Protein AF-A0A354K850-F1 (afdb_monomer_lite)

pLDDT: mean 73.43, std 20.55, range [34.97, 98.69]

Radius of gyration: 47.84 Å; chains: 1; bounding box: 114×74×164 Å

Sequence (324 aa):
MDRETKIKLIQEYSARFNALLQERAALRNADDSEESRQRAEAFKENAAQLRAELAALTQNPKRAEKGNATMTDLTKTPENNQPMEETFTAPEIEAPAETPAEAPESASVTPETITADDAEIPAADPALSPAESDAAVPVSTPDETPAEAPLDETAQLRAQNAVLEEQIRVLGEEVKSLTKRIAENRVQAAASAAPAAPVAPAAPAAANDPNAALRNEVTGLENDRAKQLDELMKLRIRKRELDAELGKIAAENKQLSAEIKLMQTQLIQFHAQPALLKQKRDAMRAEIARLKTEDADLITELSAMRAAVEQHKKEITDLSKPES

Foldseek 3Di:
DDPVVVVVVVVVLVVLVVVLVVLVVVLVPDPPDPVSVVSVVVSVVSVVVSVVVVVVCVVDVPCVVPPPPPPPPVPPDPPDDDDDPDDDDDDDDDDDDDDDDDDDDDDDDDDDDDDDDDDDDDDDDDDDDDDDDDDDPPPPDPPPPPPPDCCPPLVVLVVVLVVLVVVLVVLVVVLVVLVVVLVVVVVVVVVVPPDDDDDDDDDDPPPDPVCPVSVVVSVVSVVVSVVSVVVSVVSVVVSVVVVVVVVVVVVVVVVVVVVVVVVVVVVVVVVCVVVVVVVVVVVVVVVVVVVVVVVVVVVVVVVVVVVVVVVVVVVVVVVPDDDD

Structure (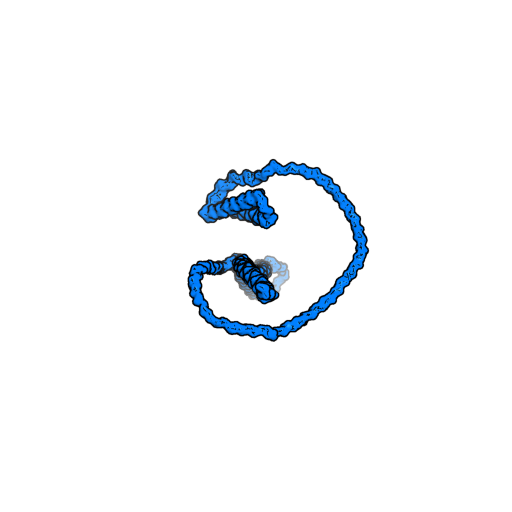mmCIF, N/CA/C/O backbone):
data_AF-A0A354K850-F1
#
_entry.id   AF-A0A354K850-F1
#
loop_
_atom_site.group_PDB
_atom_site.id
_atom_site.type_symbol
_atom_site.label_atom_id
_atom_site.label_alt_id
_atom_site.label_comp_id
_atom_site.label_asym_id
_atom_site.label_entity_id
_atom_site.label_seq_id
_atom_site.pdbx_PDB_ins_code
_atom_site.Cartn_x
_atom_site.Cartn_y
_atom_site.Cartn_z
_atom_site.occupancy
_atom_site.B_iso_or_equiv
_atom_site.auth_seq_id
_atom_site.auth_comp_id
_atom_site.auth_asym_id
_atom_site.auth_atom_id
_atom_site.pdbx_PDB_model_num
ATOM 1 N N . MET A 1 1 ? 3.280 29.736 -17.205 1.00 67.56 1 MET A N 1
ATOM 2 C CA . MET A 1 1 ? 4.066 28.949 -16.243 1.00 67.56 1 MET A CA 1
ATOM 3 C C . MET A 1 1 ? 5.128 28.109 -16.936 1.00 67.56 1 MET A C 1
ATOM 5 O O . MET A 1 1 ? 4.839 27.040 -17.475 1.00 67.56 1 MET A O 1
ATOM 9 N N . ASP A 1 2 ? 6.341 28.652 -16.939 1.00 82.38 2 ASP A N 1
ATOM 10 C CA . ASP A 1 2 ? 7.550 27.998 -17.433 1.00 82.38 2 ASP A CA 1
ATOM 11 C C . ASP A 1 2 ? 7.971 26.814 -16.530 1.00 82.38 2 ASP A C 1
ATOM 13 O O . ASP A 1 2 ? 7.528 26.700 -15.380 1.00 82.38 2 ASP A O 1
ATOM 17 N N . ARG A 1 3 ? 8.799 25.904 -17.063 1.00 73.69 3 ARG A N 1
ATOM 18 C CA . ARG A 1 3 ? 9.292 24.710 -16.360 1.00 73.69 3 ARG A CA 1
ATOM 19 C C . ARG A 1 3 ? 10.008 25.073 -15.060 1.00 73.69 3 ARG A C 1
ATOM 21 O O . ARG A 1 3 ? 9.800 24.391 -14.058 1.00 73.69 3 ARG A O 1
ATOM 28 N N . GLU A 1 4 ? 10.792 26.148 -15.048 1.00 76.31 4 GLU A N 1
ATOM 29 C CA . GLU A 1 4 ? 11.526 26.571 -13.855 1.00 76.31 4 GLU A CA 1
ATOM 30 C C . GLU A 1 4 ? 10.576 27.056 -12.749 1.00 76.31 4 GLU A C 1
ATOM 32 O O . GLU A 1 4 ? 10.740 26.712 -11.577 1.00 76.31 4 GLU A O 1
ATOM 37 N N . THR A 1 5 ? 9.514 27.779 -13.120 1.00 77.56 5 THR A N 1
ATOM 38 C CA . THR A 1 5 ? 8.476 28.224 -12.179 1.00 77.56 5 THR A CA 1
ATOM 39 C C . THR A 1 5 ? 7.729 27.038 -11.572 1.00 77.56 5 THR A C 1
ATOM 41 O O . THR A 1 5 ? 7.435 27.045 -10.380 1.00 77.56 5 THR A O 1
ATOM 44 N N . LYS A 1 6 ? 7.430 26.001 -12.369 1.00 76.50 6 LYS A N 1
ATOM 45 C CA . LYS A 1 6 ? 6.768 24.782 -11.872 1.00 76.50 6 LYS A CA 1
ATOM 46 C C . LYS A 1 6 ? 7.631 24.044 -10.853 1.00 76.50 6 LYS A C 1
ATOM 48 O O . LYS A 1 6 ? 7.112 23.620 -9.829 1.00 76.50 6 LYS A O 1
ATOM 53 N N . ILE A 1 7 ? 8.934 23.923 -11.112 1.00 78.56 7 ILE A N 1
ATOM 54 C CA . ILE A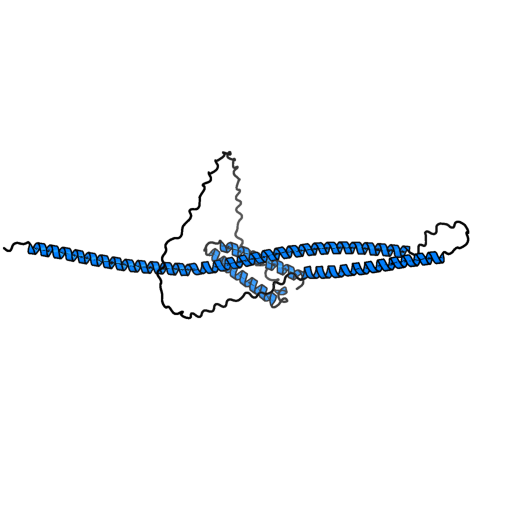 1 7 ? 9.875 23.260 -10.197 1.00 78.56 7 ILE A CA 1
ATOM 55 C C . ILE A 1 7 ? 9.960 24.019 -8.868 1.00 78.56 7 ILE A C 1
ATOM 57 O O . ILE A 1 7 ? 9.831 23.397 -7.817 1.00 78.56 7 ILE A O 1
ATOM 61 N N . LYS A 1 8 ? 10.099 25.353 -8.906 1.00 80.25 8 LYS A N 1
ATOM 62 C CA . LYS A 1 8 ? 10.124 26.191 -7.693 1.00 80.25 8 LYS A CA 1
ATOM 63 C C . LYS A 1 8 ? 8.841 26.050 -6.878 1.00 80.25 8 LYS A C 1
ATOM 65 O O . LYS A 1 8 ? 8.907 25.874 -5.667 1.00 80.25 8 LYS A O 1
ATOM 70 N N . LEU A 1 9 ? 7.689 26.041 -7.549 1.00 80.44 9 LEU A N 1
ATOM 71 C CA . LEU A 1 9 ? 6.405 25.862 -6.882 1.00 80.44 9 LEU A CA 1
ATOM 72 C C . LEU A 1 9 ? 6.303 24.479 -6.222 1.00 80.44 9 LEU A C 1
ATOM 74 O O . LEU A 1 9 ? 5.936 24.378 -5.060 1.00 80.44 9 LEU A O 1
ATOM 78 N N . ILE A 1 10 ? 6.692 23.410 -6.918 1.00 81.19 10 ILE A N 1
ATOM 79 C CA . ILE A 1 10 ? 6.691 22.053 -6.348 1.00 81.19 10 ILE A CA 1
ATOM 80 C C . ILE A 1 10 ? 7.600 21.973 -5.114 1.00 81.19 10 ILE A C 1
ATOM 82 O O . ILE A 1 10 ? 7.203 21.403 -4.099 1.00 81.19 10 ILE A O 1
ATOM 86 N N . GLN A 1 11 ? 8.794 22.569 -5.173 1.00 85.44 11 GLN A N 1
ATOM 87 C CA . GLN A 1 11 ? 9.726 22.607 -4.043 1.00 85.44 11 GLN A CA 1
ATOM 88 C C . GLN A 1 11 ? 9.147 23.373 -2.847 1.00 85.44 11 GLN A C 1
ATOM 90 O O . GLN A 1 11 ? 9.224 22.891 -1.718 1.00 85.44 11 GLN A O 1
ATOM 95 N N . GLU A 1 12 ? 8.521 24.526 -3.086 1.00 84.44 12 GLU A N 1
ATOM 96 C CA . GLU A 1 12 ? 7.910 25.345 -2.037 1.00 84.44 12 GLU A CA 1
ATOM 97 C C . GLU A 1 12 ? 6.734 24.628 -1.359 1.00 84.44 12 GLU A C 1
ATOM 99 O O . GLU A 1 12 ? 6.670 24.552 -0.131 1.00 84.44 12 GLU A O 1
ATOM 104 N N . TYR A 1 13 ? 5.839 24.021 -2.142 1.00 82.56 13 TYR A N 1
ATOM 105 C CA . TYR A 1 13 ? 4.726 23.244 -1.596 1.00 82.56 13 TYR A CA 1
ATOM 106 C C . TYR A 1 13 ? 5.205 21.999 -0.851 1.00 82.56 13 TYR A C 1
ATOM 108 O O . TYR A 1 13 ? 4.661 21.676 0.204 1.00 82.56 13 TYR A O 1
ATOM 116 N N . SER A 1 14 ? 6.249 21.328 -1.347 1.00 81.88 14 SER A N 1
ATOM 117 C CA . SER A 1 14 ? 6.857 20.197 -0.645 1.00 81.88 14 SER A CA 1
ATOM 118 C C . SER A 1 14 ? 7.447 20.620 0.701 1.00 81.88 14 SER A C 1
ATOM 120 O O . SER A 1 14 ? 7.290 19.897 1.683 1.00 81.88 14 SER A O 1
ATOM 122 N N . ALA A 1 15 ? 8.091 21.788 0.777 1.00 85.31 15 ALA A N 1
ATOM 123 C CA . ALA A 1 15 ? 8.629 22.315 2.027 1.00 85.31 15 ALA A CA 1
ATOM 124 C C . ALA A 1 15 ? 7.513 22.660 3.027 1.00 85.31 15 ALA A C 1
ATOM 126 O O . ALA A 1 15 ? 7.574 22.233 4.180 1.00 85.31 15 ALA A O 1
ATOM 127 N N . ARG A 1 16 ? 6.454 23.353 2.580 1.00 85.19 16 ARG A N 1
ATOM 128 C CA . ARG A 1 16 ? 5.285 23.681 3.420 1.00 85.19 16 ARG A CA 1
ATOM 129 C C . ARG A 1 16 ? 4.568 22.428 3.923 1.00 85.19 16 ARG A C 1
ATOM 131 O O . ARG A 1 16 ? 4.186 22.355 5.087 1.00 85.19 16 ARG A O 1
ATOM 138 N N . PHE A 1 17 ? 4.421 21.418 3.069 1.00 83.62 17 PHE A N 1
ATOM 139 C CA . PHE A 1 17 ? 3.816 20.145 3.450 1.00 83.62 17 PHE A CA 1
ATOM 140 C C . PHE A 1 17 ? 4.653 19.398 4.499 1.00 83.62 17 PHE A C 1
ATOM 142 O O . PHE A 1 17 ? 4.106 18.913 5.488 1.00 83.62 17 PHE A O 1
ATOM 149 N N . ASN A 1 18 ? 5.978 19.363 4.337 1.00 82.88 18 ASN A N 1
ATOM 150 C CA . ASN A 1 18 ? 6.874 18.753 5.321 1.00 82.88 18 ASN A CA 1
ATOM 151 C C . ASN A 1 18 ? 6.850 19.496 6.666 1.00 82.88 18 ASN A C 1
ATOM 153 O O . ASN A 1 18 ? 6.838 18.847 7.711 1.00 82.88 18 ASN A O 1
ATOM 157 N N . ALA A 1 19 ? 6.772 20.831 6.655 1.00 82.38 19 ALA A N 1
ATOM 158 C CA . ALA A 1 19 ? 6.616 21.630 7.871 1.00 82.38 19 ALA A CA 1
ATOM 159 C C . ALA A 1 19 ? 5.303 21.303 8.606 1.00 82.38 19 ALA A C 1
ATOM 161 O O . ALA A 1 19 ? 5.317 21.066 9.812 1.00 82.38 19 ALA A O 1
ATOM 162 N N . LEU A 1 20 ? 4.186 21.170 7.878 1.00 82.81 20 LEU A N 1
ATOM 163 C CA . LEU A 1 20 ? 2.911 20.731 8.459 1.00 82.81 20 LEU A CA 1
ATOM 164 C C . LEU A 1 20 ? 3.003 19.317 9.057 1.00 82.81 20 LEU A C 1
ATOM 166 O O . LEU A 1 20 ? 2.443 19.048 10.118 1.00 82.81 20 LEU A O 1
ATOM 170 N N . LEU A 1 21 ? 3.716 18.390 8.415 1.00 82.62 21 LEU A N 1
ATOM 171 C CA . LEU A 1 21 ? 3.907 17.050 8.978 1.00 82.62 21 LEU A CA 1
ATOM 172 C C . LEU A 1 21 ? 4.703 17.079 10.290 1.00 82.62 21 LEU A C 1
ATOM 174 O O . LEU A 1 21 ? 4.342 16.366 11.229 1.00 82.62 21 LEU A O 1
ATOM 178 N N . GLN A 1 22 ? 5.738 17.916 10.374 1.00 85.81 22 GLN A N 1
ATOM 179 C CA . GLN A 1 22 ? 6.511 18.108 11.603 1.00 85.81 22 GLN A CA 1
ATOM 180 C C . GLN A 1 22 ? 5.666 18.749 12.711 1.00 85.81 22 GLN A C 1
ATOM 182 O O . GLN A 1 22 ? 5.676 18.267 13.842 1.00 85.81 22 GLN A O 1
ATOM 187 N N . GLU A 1 23 ? 4.872 19.771 12.386 1.00 82.81 23 GLU A N 1
ATOM 188 C CA . GLU A 1 23 ? 3.974 20.434 13.338 1.00 82.81 23 GLU A CA 1
ATOM 189 C C . GLU A 1 23 ? 2.891 19.478 13.861 1.00 82.81 23 GLU A C 1
ATOM 191 O O . GLU A 1 23 ? 2.639 19.402 15.064 1.00 82.81 23 GLU A O 1
ATOM 196 N N . ARG A 1 24 ? 2.315 18.644 12.987 1.00 84.00 24 ARG A N 1
ATOM 197 C CA . ARG A 1 24 ? 1.373 17.589 13.384 1.00 84.00 24 ARG A CA 1
ATOM 198 C C . ARG A 1 24 ? 2.013 16.559 14.314 1.00 84.00 24 ARG A C 1
ATOM 200 O O . ARG A 1 24 ? 1.352 16.077 15.234 1.00 84.00 24 ARG A O 1
ATOM 207 N N . ALA A 1 25 ? 3.270 16.189 14.067 1.00 83.12 25 ALA A N 1
ATOM 208 C CA . ALA A 1 25 ? 4.003 15.272 14.933 1.00 83.12 25 ALA A CA 1
ATOM 209 C C . ALA A 1 25 ? 4.266 15.897 16.313 1.00 83.12 25 ALA A C 1
ATOM 211 O O . ALA A 1 25 ? 4.084 15.219 17.322 1.00 83.12 25 ALA A O 1
ATOM 212 N N . ALA A 1 26 ? 4.601 17.190 16.363 1.00 79.19 26 ALA A N 1
ATOM 213 C CA . ALA A 1 26 ? 4.770 17.931 17.611 1.00 79.19 26 ALA A CA 1
ATOM 214 C C . ALA A 1 26 ? 3.459 18.020 18.412 1.00 79.19 26 ALA A C 1
ATOM 216 O O . ALA A 1 26 ? 3.458 17.772 19.615 1.00 79.19 26 ALA A O 1
ATOM 217 N N . LEU A 1 27 ? 2.328 18.276 17.744 1.00 80.44 27 LEU A N 1
ATOM 218 C CA . LEU A 1 27 ? 1.003 18.320 18.376 1.00 80.44 27 LEU A CA 1
ATOM 219 C C . LEU A 1 27 ? 0.547 16.968 18.941 1.00 80.44 27 LEU A C 1
ATOM 221 O O . LEU A 1 27 ? -0.245 16.936 19.876 1.00 80.44 27 LEU A O 1
ATOM 225 N N . ARG A 1 28 ? 1.042 15.844 18.407 1.00 83.88 28 ARG A N 1
ATOM 226 C CA . ARG A 1 28 ? 0.689 14.502 18.901 1.00 83.88 28 ARG A CA 1
ATOM 227 C C . ARG A 1 28 ? 1.217 14.229 20.312 1.00 83.88 28 ARG A C 1
ATOM 229 O O . ARG A 1 28 ? 0.620 13.430 21.025 1.00 83.88 28 ARG A O 1
ATOM 236 N N . ASN A 1 29 ? 2.314 14.884 20.685 1.00 82.38 29 ASN A N 1
ATOM 237 C CA . ASN A 1 29 ? 2.973 14.733 21.982 1.00 82.38 29 ASN A CA 1
ATOM 238 C C . ASN A 1 29 ? 2.737 15.940 22.902 1.00 82.38 29 ASN A C 1
ATOM 240 O O . ASN A 1 29 ? 3.373 16.036 23.946 1.00 82.38 29 ASN A O 1
ATOM 244 N N . ALA A 1 30 ? 1.893 16.889 22.492 1.00 77.06 30 ALA A N 1
ATOM 245 C CA . ALA A 1 30 ? 1.674 18.118 23.232 1.00 77.06 30 ALA A CA 1
ATOM 246 C C . ALA A 1 30 ? 0.646 17.905 24.352 1.00 77.06 30 ALA A C 1
ATOM 248 O O . ALA A 1 30 ? -0.389 17.271 24.138 1.00 77.06 30 ALA A O 1
ATOM 249 N N . ASP A 1 31 ? 0.923 18.464 25.530 1.00 81.81 31 ASP A N 1
ATOM 250 C CA . ASP A 1 31 ? -0.014 18.460 26.654 1.00 81.81 31 ASP A CA 1
ATOM 251 C C . ASP A 1 31 ? -1.290 19.237 26.311 1.00 81.81 31 ASP A C 1
ATOM 253 O O . ASP A 1 31 ? -1.299 20.094 25.425 1.00 81.81 31 ASP A O 1
ATOM 257 N N . ASP A 1 32 ? -2.366 18.985 27.056 1.00 84.31 32 ASP A N 1
ATOM 258 C CA . ASP A 1 32 ? -3.710 19.553 26.857 1.00 84.31 32 ASP A CA 1
ATOM 259 C C . ASP A 1 32 ? -3.817 21.046 27.265 1.00 84.31 32 ASP A C 1
ATOM 261 O O . ASP A 1 32 ? -4.845 21.525 27.755 1.00 84.31 32 ASP A O 1
ATOM 265 N N . SER A 1 33 ? -2.717 21.786 27.109 1.00 90.38 33 SER A N 1
ATOM 266 C CA . SER A 1 33 ? -2.596 23.204 27.421 1.00 90.38 33 SER A CA 1
ATOM 267 C C . SER A 1 33 ? -3.334 24.070 26.398 1.00 90.38 33 SER A C 1
ATOM 269 O O . SER A 1 33 ? -3.584 23.687 25.250 1.00 90.38 33 SER A O 1
ATOM 271 N N . GLU A 1 34 ? -3.681 25.285 26.815 1.00 83.81 34 GLU A N 1
ATOM 272 C CA . GLU A 1 34 ? -4.336 26.260 25.944 1.00 83.81 34 GLU A CA 1
ATOM 273 C C . GLU A 1 34 ? -3.446 26.649 24.750 1.00 83.81 34 GLU A C 1
ATOM 275 O O . GLU A 1 34 ? -3.942 26.793 23.633 1.00 83.81 34 GLU A O 1
ATOM 280 N N . GLU A 1 35 ? -2.125 26.694 24.945 1.00 80.62 35 GLU A N 1
ATOM 281 C CA . GLU A 1 35 ? -1.151 26.919 23.870 1.00 80.62 35 GLU A CA 1
ATOM 282 C C . GLU A 1 35 ? -1.160 25.792 22.828 1.00 80.62 35 GLU A C 1
ATOM 284 O O . GLU A 1 35 ? -1.128 26.062 21.626 1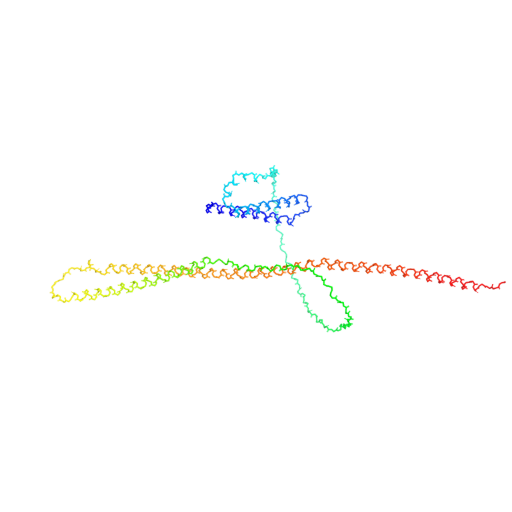.00 80.62 35 GLU A O 1
ATOM 289 N N . SER A 1 36 ? -1.264 24.528 23.253 1.00 78.38 36 SER A N 1
ATOM 290 C CA . SER A 1 36 ? -1.377 23.387 22.334 1.00 78.38 36 SER A CA 1
ATOM 291 C C . SER A 1 36 ? -2.667 23.438 21.519 1.00 78.38 36 SER A C 1
ATOM 293 O O . SER A 1 36 ? -2.662 23.110 20.331 1.00 78.38 36 SER A O 1
ATOM 295 N N . ARG A 1 37 ? -3.771 23.901 22.119 1.00 84.00 37 ARG A N 1
ATOM 296 C CA . ARG A 1 37 ? -5.050 24.093 21.414 1.00 84.00 37 ARG A CA 1
ATOM 297 C C . ARG A 1 37 ? -4.972 25.219 20.391 1.00 84.00 37 ARG A C 1
ATOM 299 O O . ARG A 1 37 ? -5.430 25.037 19.266 1.00 84.00 37 ARG A O 1
ATOM 306 N N . GLN A 1 38 ? -4.346 26.341 20.745 1.00 86.31 38 GLN A N 1
ATOM 307 C CA . GLN A 1 38 ? -4.115 27.446 19.813 1.00 86.31 38 GLN A CA 1
ATOM 308 C C . GLN A 1 38 ? -3.212 27.019 18.647 1.00 86.31 38 GLN A C 1
ATOM 310 O O . GLN A 1 38 ? -3.534 27.297 17.493 1.00 86.31 38 GLN A O 1
ATOM 315 N N . ARG A 1 39 ? -2.139 26.259 18.916 1.00 80.50 39 ARG A N 1
ATOM 316 C CA . ARG A 1 39 ? -1.286 25.674 17.866 1.00 80.50 39 ARG A CA 1
ATOM 317 C C . ARG A 1 39 ? -2.046 24.682 16.984 1.00 80.50 39 ARG A C 1
ATOM 319 O O . ARG A 1 39 ? -1.867 24.686 15.772 1.00 80.50 39 ARG A O 1
ATOM 326 N N . ALA A 1 40 ? -2.932 23.867 17.555 1.00 80.50 40 ALA A N 1
ATOM 327 C CA . ALA A 1 40 ? -3.750 22.933 16.784 1.00 80.50 40 ALA A CA 1
ATOM 328 C C . ALA A 1 40 ? -4.760 23.639 15.862 1.00 80.50 40 ALA A C 1
ATOM 330 O O . ALA A 1 40 ? -4.988 23.175 14.744 1.00 80.50 40 ALA A O 1
ATOM 331 N N . GLU A 1 41 ? -5.358 24.750 16.297 1.00 86.19 41 GLU A N 1
ATOM 332 C CA . GLU A 1 41 ? -6.234 25.565 15.444 1.00 86.19 41 GLU A CA 1
ATOM 333 C C . GLU A 1 41 ? -5.447 26.283 14.339 1.00 86.19 41 GLU A C 1
ATOM 335 O O . GLU A 1 41 ? -5.832 26.201 13.172 1.00 86.19 41 GLU A O 1
ATOM 340 N N . ALA A 1 42 ? -4.289 26.870 14.660 1.00 83.62 42 ALA A N 1
ATOM 341 C CA . ALA A 1 42 ? -3.403 27.472 13.659 1.00 83.62 42 ALA A CA 1
ATOM 342 C C . ALA A 1 42 ? -2.949 26.447 12.601 1.00 83.62 42 ALA A C 1
ATOM 344 O O . ALA A 1 42 ? -2.967 26.725 11.401 1.00 83.62 42 ALA A O 1
ATOM 345 N N . PHE A 1 43 ? -2.633 25.219 13.026 1.00 86.38 43 PHE A N 1
ATOM 346 C CA . PHE A 1 43 ? -2.315 24.112 12.128 1.00 86.38 43 PHE A CA 1
ATOM 347 C C . PHE A 1 43 ? -3.479 23.774 11.180 1.00 86.38 43 PHE A C 1
ATOM 349 O O . PHE A 1 43 ? -3.272 23.587 9.977 1.00 86.38 43 PHE A O 1
ATOM 356 N N . LYS A 1 44 ? -4.717 23.702 11.693 1.00 85.06 44 LYS A N 1
ATOM 357 C CA . LYS A 1 44 ? -5.909 23.443 10.865 1.00 85.06 44 LYS A CA 1
ATOM 358 C C . LYS A 1 44 ? -6.121 24.544 9.832 1.00 85.06 44 LYS A C 1
ATOM 360 O O . LYS A 1 44 ? -6.434 24.231 8.682 1.00 85.06 44 LYS A O 1
ATOM 365 N N . GLU A 1 45 ? -5.943 25.801 10.228 1.00 87.94 45 GLU A N 1
ATOM 366 C CA . GLU A 1 45 ? -6.105 26.950 9.342 1.00 87.94 45 GLU A CA 1
ATOM 367 C C . GLU A 1 45 ? -5.045 26.953 8.233 1.00 87.94 45 GLU A C 1
ATOM 369 O O . GLU A 1 45 ? -5.394 27.004 7.052 1.00 87.94 45 GLU A O 1
ATOM 374 N N . ASN A 1 46 ? -3.770 26.756 8.581 1.00 82.00 46 ASN A N 1
ATOM 375 C CA . ASN A 1 46 ? -2.677 26.646 7.611 1.00 82.00 46 ASN A CA 1
ATOM 376 C C . ASN A 1 46 ? -2.882 25.474 6.636 1.00 82.00 46 ASN A C 1
ATOM 378 O O . ASN A 1 46 ? -2.694 25.616 5.424 1.00 82.00 46 ASN A O 1
ATOM 382 N N . ALA A 1 47 ? -3.330 24.316 7.130 1.00 80.44 47 ALA A N 1
ATOM 383 C CA . ALA A 1 47 ? -3.635 23.166 6.282 1.00 80.44 47 ALA A CA 1
ATOM 384 C C . ALA A 1 47 ? -4.828 23.427 5.341 1.00 80.44 47 ALA A C 1
ATOM 386 O O . ALA A 1 47 ? -4.830 22.963 4.196 1.00 80.44 47 ALA A O 1
ATOM 387 N N . ALA A 1 48 ? -5.846 24.163 5.798 1.00 84.25 48 ALA A N 1
ATOM 388 C CA . ALA A 1 48 ? -6.987 24.557 4.975 1.00 84.25 48 ALA A CA 1
ATOM 389 C C . ALA A 1 48 ? -6.584 25.564 3.888 1.00 84.25 48 ALA A C 1
ATOM 391 O O . ALA A 1 48 ? -6.983 25.400 2.732 1.00 84.25 48 ALA A O 1
ATOM 392 N N . GLN A 1 49 ? -5.746 26.547 4.228 1.00 85.00 49 GLN A N 1
ATOM 393 C CA . GLN A 1 49 ? -5.201 27.512 3.274 1.00 85.00 49 GLN A CA 1
ATOM 394 C C . GLN A 1 49 ? -4.377 26.813 2.186 1.00 85.00 49 GLN A C 1
ATOM 396 O O . GLN A 1 49 ? -4.633 27.032 1.003 1.00 85.00 49 GLN A O 1
ATOM 401 N N . LEU A 1 50 ? -3.479 25.891 2.555 1.00 85.00 50 LEU A N 1
ATOM 402 C CA . LEU A 1 50 ? -2.670 25.142 1.586 1.00 85.00 50 LEU A CA 1
ATOM 403 C C . LEU A 1 50 ? -3.536 24.305 0.628 1.00 85.00 50 LEU A C 1
ATOM 405 O O . LEU A 1 50 ? -3.265 24.241 -0.571 1.00 85.00 50 LEU A O 1
ATOM 409 N N . ARG A 1 51 ? -4.614 23.688 1.133 1.00 82.88 51 ARG A N 1
ATOM 410 C CA . ARG A 1 51 ? -5.582 22.955 0.296 1.00 82.88 51 ARG A CA 1
ATOM 411 C C . ARG A 1 51 ? -6.329 23.872 -0.666 1.00 82.88 51 ARG A C 1
ATOM 413 O O . ARG A 1 51 ? -6.511 23.502 -1.824 1.00 82.88 51 ARG A O 1
ATOM 420 N N . ALA A 1 52 ? -6.757 25.046 -0.204 1.00 83.19 52 ALA A N 1
ATOM 421 C CA . ALA A 1 52 ? -7.424 26.031 -1.049 1.00 83.19 52 ALA A CA 1
ATOM 422 C C . ALA A 1 52 ? -6.484 26.559 -2.146 1.00 83.19 52 ALA A C 1
ATOM 424 O O . ALA A 1 52 ? -6.902 26.706 -3.294 1.00 83.19 52 ALA A O 1
ATOM 425 N N . GLU A 1 53 ? -5.209 26.777 -1.815 1.00 83.00 53 GLU A N 1
ATOM 426 C CA . GLU A 1 53 ? -4.180 27.221 -2.757 1.00 83.00 53 GLU A CA 1
ATOM 427 C C . GLU A 1 53 ? -3.916 26.160 -3.839 1.00 83.00 53 GLU A C 1
ATOM 429 O O . GLU A 1 53 ? -3.987 26.465 -5.031 1.00 83.00 53 GLU A O 1
ATOM 434 N N . LEU A 1 54 ? -3.741 24.891 -3.441 1.00 82.38 54 LEU A N 1
ATOM 435 C CA . LEU A 1 54 ? -3.586 23.765 -4.370 1.00 82.38 54 LEU A CA 1
ATOM 436 C C . LEU A 1 54 ? -4.798 23.611 -5.295 1.00 82.38 54 LEU A C 1
ATOM 438 O O . LEU A 1 54 ? -4.624 23.452 -6.506 1.00 82.38 54 LEU A O 1
ATOM 442 N N . ALA A 1 55 ? -6.015 23.701 -4.747 1.00 82.31 55 ALA A N 1
ATOM 443 C CA . ALA A 1 55 ? -7.255 23.612 -5.516 1.00 82.31 55 ALA A CA 1
ATOM 444 C C . ALA A 1 55 ? -7.395 24.766 -6.525 1.00 82.31 55 ALA A C 1
ATOM 446 O O . ALA A 1 55 ? -7.772 24.550 -7.681 1.00 82.31 55 ALA A O 1
ATOM 447 N N . ALA A 1 56 ? -7.038 25.991 -6.127 1.00 80.62 56 ALA A N 1
ATOM 448 C CA . ALA A 1 56 ? -7.029 27.147 -7.020 1.00 80.62 56 ALA A CA 1
ATOM 449 C C . ALA A 1 56 ? -6.001 26.986 -8.152 1.00 80.62 56 ALA A C 1
ATOM 451 O O . ALA A 1 56 ? -6.276 27.351 -9.301 1.00 80.62 56 ALA A O 1
ATOM 452 N N . LEU A 1 57 ? -4.844 26.391 -7.848 1.00 77.38 57 LEU A N 1
ATOM 453 C CA . LEU A 1 57 ? -3.804 26.094 -8.827 1.00 77.38 57 LEU A CA 1
ATOM 454 C C . LEU A 1 57 ? -4.260 25.056 -9.864 1.00 77.38 57 LEU A C 1
ATOM 456 O O . LEU A 1 57 ? -3.916 25.172 -11.042 1.00 77.38 57 LEU A O 1
ATOM 460 N N . THR A 1 58 ? -5.068 24.076 -9.441 1.00 78.31 58 THR A N 1
ATOM 461 C CA . THR A 1 58 ? -5.634 23.049 -10.333 1.00 78.31 58 THR A CA 1
ATOM 462 C C . THR A 1 58 ? -6.715 23.624 -11.247 1.00 78.31 58 THR A C 1
ATOM 464 O O . THR A 1 58 ? -6.792 23.260 -12.418 1.00 78.31 58 THR A O 1
ATOM 467 N N . GLN A 1 59 ? -7.538 24.544 -10.735 1.00 79.00 59 GLN A N 1
ATOM 468 C CA . GLN A 1 59 ? -8.642 25.139 -11.493 1.00 79.00 59 GLN A CA 1
ATOM 469 C C . GLN A 1 59 ? -8.195 26.235 -12.470 1.00 79.00 59 GLN A C 1
ATOM 471 O O . GLN A 1 59 ? -8.855 26.445 -13.488 1.00 79.00 59 GLN A O 1
ATOM 476 N N . ASN A 1 60 ? -7.108 26.967 -12.187 1.00 75.31 60 ASN A N 1
ATOM 477 C CA . ASN A 1 60 ? -6.663 28.047 -13.069 1.00 75.31 60 ASN A CA 1
ATOM 478 C C . ASN A 1 60 ? -5.139 28.303 -13.008 1.00 75.31 60 ASN A C 1
ATOM 480 O O . ASN A 1 60 ? -4.684 29.226 -12.322 1.00 75.31 60 ASN A O 1
ATOM 484 N N . PRO A 1 61 ? -4.324 27.565 -13.787 1.00 65.25 61 PRO A N 1
ATOM 485 C CA . PRO A 1 61 ? -2.860 27.631 -13.715 1.00 65.25 61 PRO A CA 1
ATOM 486 C C . PRO A 1 61 ? -2.267 28.984 -14.152 1.00 65.25 61 PRO A C 1
ATOM 488 O O . PRO A 1 61 ? -1.090 29.247 -13.920 1.00 65.25 61 PRO A O 1
ATOM 491 N N . LYS A 1 62 ? -3.063 29.869 -14.774 1.00 63.53 62 LYS A N 1
ATOM 492 C CA . LYS A 1 62 ? -2.644 31.226 -15.176 1.00 63.53 62 LYS A CA 1
ATOM 493 C C . LYS A 1 62 ? -2.792 32.273 -14.062 1.00 63.53 62 LYS A C 1
ATOM 495 O O . LYS A 1 62 ? -2.280 33.378 -14.205 1.00 63.53 62 LYS A O 1
ATOM 500 N N . ARG A 1 63 ? -3.480 31.958 -12.956 1.00 59.06 63 ARG A N 1
ATOM 501 C CA . ARG A 1 63 ? -3.708 32.896 -11.836 1.00 59.06 63 ARG A CA 1
ATOM 502 C C . ARG A 1 63 ? -2.553 32.910 -10.819 1.00 59.06 63 ARG A C 1
ATOM 504 O O . ARG A 1 63 ? -2.411 33.886 -10.087 1.00 59.06 63 ARG A O 1
ATOM 511 N N . ALA A 1 64 ? -1.699 31.883 -10.836 1.00 56.38 64 ALA A N 1
ATOM 512 C CA . ALA A 1 64 ? -0.565 31.710 -9.922 1.00 56.38 64 ALA A CA 1
ATOM 513 C C . ALA A 1 64 ? 0.549 32.766 -10.086 1.00 56.38 64 ALA A C 1
ATOM 515 O O . ALA A 1 64 ? 1.236 33.091 -9.125 1.00 56.38 64 ALA A O 1
ATOM 516 N N . GLU A 1 65 ? 0.700 33.371 -11.270 1.00 54.19 65 GLU A N 1
ATOM 517 C CA . GLU A 1 65 ? 1.751 34.374 -11.524 1.00 54.19 65 GLU A CA 1
ATOM 518 C C . GLU A 1 65 ? 1.463 35.744 -10.869 1.00 54.19 65 GLU A C 1
ATOM 520 O O . GLU A 1 65 ? 2.379 36.544 -10.711 1.00 54.19 65 GLU A O 1
ATOM 525 N N . LYS A 1 66 ? 0.220 36.021 -10.434 1.00 53.88 66 LYS A N 1
ATOM 526 C CA . LYS A 1 66 ? -0.150 37.291 -9.770 1.00 53.88 66 LYS A CA 1
ATOM 527 C C . LYS A 1 66 ? -0.254 37.218 -8.243 1.00 53.88 66 LYS A C 1
ATOM 529 O O . LYS A 1 66 ? -0.274 38.267 -7.610 1.00 53.88 66 LYS A O 1
ATOM 534 N N . GLY A 1 67 ? -0.325 36.023 -7.653 1.00 51.56 67 GLY A N 1
ATOM 535 C CA . GLY A 1 67 ? -0.467 35.848 -6.199 1.00 51.56 67 GLY A CA 1
ATOM 536 C C . GLY A 1 67 ? 0.846 35.929 -5.414 1.00 51.56 67 GLY A C 1
ATOM 537 O O . GLY A 1 67 ? 0.820 36.133 -4.206 1.00 51.56 67 GLY A O 1
ATOM 538 N N . ASN A 1 68 ? 1.993 35.815 -6.092 1.00 48.50 68 ASN A N 1
ATOM 539 C CA . ASN A 1 68 ? 3.295 35.647 -5.438 1.00 48.50 68 ASN A CA 1
ATOM 540 C C . ASN A 1 68 ? 4.010 36.965 -5.068 1.00 48.50 68 ASN A C 1
ATOM 542 O O . ASN A 1 68 ? 5.147 36.947 -4.612 1.00 48.50 68 ASN A O 1
ATOM 546 N N . ALA A 1 69 ? 3.369 38.121 -5.279 1.00 43.97 69 ALA A N 1
ATOM 547 C CA . ALA A 1 69 ? 3.969 39.437 -5.026 1.00 43.97 69 ALA A CA 1
ATOM 548 C C . ALA A 1 69 ? 3.662 40.018 -3.630 1.00 43.97 69 ALA A C 1
ATOM 550 O O . ALA A 1 69 ? 4.171 41.085 -3.303 1.00 43.97 69 ALA A O 1
ATOM 551 N N . THR A 1 70 ? 2.837 39.360 -2.806 1.00 46.31 70 THR A N 1
ATOM 552 C CA . THR A 1 70 ? 2.334 39.949 -1.545 1.00 46.31 70 THR A CA 1
ATOM 553 C C . THR A 1 70 ? 2.531 39.099 -0.286 1.00 46.31 70 THR A C 1
ATOM 555 O O . THR A 1 70 ? 1.964 39.440 0.744 1.00 46.31 70 THR A O 1
ATOM 558 N N . MET A 1 71 ? 3.322 38.020 -0.307 1.00 46.25 71 MET A N 1
ATOM 559 C CA . MET A 1 71 ? 3.448 37.123 0.861 1.00 46.25 71 MET A CA 1
ATOM 560 C C . MET A 1 71 ? 4.883 36.836 1.327 1.00 46.25 71 MET A C 1
ATOM 562 O O . MET A 1 71 ? 5.203 35.747 1.785 1.00 46.25 71 MET A O 1
ATOM 566 N N . THR A 1 72 ? 5.747 37.849 1.308 1.00 48.66 72 THR A N 1
ATOM 567 C CA . THR A 1 72 ? 7.022 37.835 2.053 1.00 48.66 72 THR A CA 1
ATOM 568 C C . THR A 1 72 ? 6.881 38.223 3.535 1.00 48.66 72 THR A C 1
ATOM 570 O O . THR A 1 72 ? 7.888 38.301 4.227 1.00 48.66 72 THR A O 1
ATOM 573 N N . ASP A 1 73 ? 5.670 38.463 4.054 1.00 44.91 73 ASP A N 1
ATOM 574 C CA . ASP A 1 73 ? 5.466 38.954 5.435 1.00 44.91 73 ASP A CA 1
ATOM 575 C C . ASP A 1 73 ? 5.133 37.865 6.481 1.00 44.91 73 ASP A C 1
ATOM 577 O O . ASP A 1 73 ? 5.036 38.168 7.667 1.00 44.91 73 ASP A O 1
ATOM 581 N N . LEU A 1 74 ? 5.002 36.589 6.090 1.00 44.56 74 LEU A N 1
ATOM 582 C CA . LEU A 1 74 ? 4.641 35.491 7.010 1.00 44.56 74 LEU A CA 1
ATOM 583 C C . LEU A 1 74 ? 5.836 34.797 7.688 1.00 44.56 74 LEU A C 1
ATOM 585 O O . LEU A 1 74 ? 5.638 33.900 8.501 1.00 44.56 74 LEU A O 1
ATOM 589 N N . THR A 1 75 ? 7.075 35.220 7.415 1.00 44.44 75 THR A N 1
ATOM 590 C CA . THR A 1 75 ? 8.272 34.734 8.132 1.00 44.44 75 THR A CA 1
ATOM 591 C C . THR A 1 75 ? 8.655 35.602 9.334 1.00 44.44 75 THR A C 1
ATOM 593 O O . THR A 1 75 ? 9.726 35.408 9.905 1.00 44.44 75 THR A O 1
ATOM 596 N N . LYS A 1 76 ? 7.813 36.560 9.750 1.00 41.78 76 LYS A N 1
ATOM 597 C CA . LYS A 1 76 ? 7.995 37.266 11.027 1.00 41.78 76 LYS A CA 1
ATOM 598 C C . LYS A 1 76 ? 7.536 36.373 12.180 1.00 41.78 76 LYS A C 1
ATOM 600 O O . LYS A 1 76 ? 6.414 36.467 12.666 1.00 41.78 76 LYS A O 1
ATOM 605 N N . THR A 1 77 ? 8.438 35.500 12.612 1.00 43.12 77 THR A N 1
ATOM 606 C CA . THR A 1 77 ? 8.482 34.973 13.982 1.00 43.12 77 THR A CA 1
ATOM 607 C C . THR A 1 77 ? 8.334 36.121 14.989 1.00 43.12 77 THR A C 1
ATOM 609 O O . THR A 1 77 ? 8.959 37.163 14.782 1.00 43.12 77 THR A O 1
ATOM 612 N N . PRO A 1 78 ? 7.561 35.971 16.080 1.00 38.44 78 PRO A N 1
ATOM 613 C CA . PRO A 1 78 ? 7.548 36.969 17.142 1.00 38.44 78 PRO A CA 1
ATOM 614 C C . PRO A 1 78 ? 8.948 37.080 17.767 1.00 38.44 78 PRO A C 1
ATOM 616 O O . PRO A 1 78 ? 9.476 36.120 18.329 1.00 38.44 78 PRO A O 1
ATOM 619 N N . GLU A 1 79 ? 9.546 38.266 17.632 1.00 39.50 79 GLU A N 1
ATOM 620 C CA . GLU A 1 79 ? 10.755 38.720 18.322 1.00 39.50 79 GLU A CA 1
ATOM 621 C C . GLU A 1 79 ? 10.515 38.734 19.837 1.00 39.50 79 GLU A C 1
ATOM 623 O O . GLU A 1 79 ? 10.172 39.762 20.414 1.00 39.50 79 GLU A O 1
ATOM 628 N N . ASN A 1 80 ? 10.669 37.594 20.505 1.00 42.06 80 ASN A N 1
ATOM 629 C CA . ASN A 1 80 ? 10.945 37.591 21.937 1.00 42.06 80 ASN A CA 1
ATOM 630 C C . ASN A 1 80 ? 11.652 36.301 22.357 1.00 42.06 80 ASN A C 1
ATOM 632 O O . ASN A 1 80 ? 11.054 35.415 22.954 1.00 42.06 80 ASN A O 1
ATOM 636 N N . ASN A 1 81 ? 12.934 36.188 22.019 1.00 37.25 81 ASN A N 1
ATOM 637 C CA . ASN A 1 81 ? 13.851 35.306 22.731 1.00 37.25 81 ASN A CA 1
ATOM 638 C C . ASN A 1 81 ? 15.206 36.009 22.808 1.00 37.25 81 ASN A C 1
ATOM 640 O O . ASN A 1 81 ? 15.960 36.057 21.837 1.00 37.25 81 ASN A O 1
ATOM 644 N N . GLN A 1 82 ? 15.476 36.610 23.967 1.00 40.06 82 GLN A N 1
ATOM 645 C CA . GLN A 1 82 ? 16.816 37.058 24.324 1.00 40.06 82 GLN A CA 1
ATOM 646 C C . GLN A 1 82 ? 17.755 35.843 24.419 1.00 40.06 82 GLN A C 1
ATOM 648 O O . GLN A 1 82 ? 17.340 34.800 24.928 1.00 40.06 82 GLN A O 1
ATOM 653 N N . PRO A 1 83 ? 19.016 35.957 23.974 1.00 38.47 83 PRO A N 1
ATOM 654 C CA . PRO A 1 83 ? 20.003 34.913 24.188 1.00 38.47 83 PRO A CA 1
ATOM 655 C C . PRO A 1 83 ? 20.479 34.960 25.647 1.00 38.47 83 PRO A C 1
ATOM 657 O O . PRO A 1 83 ? 21.130 35.915 26.064 1.00 38.47 83 PRO A O 1
ATOM 660 N N . MET A 1 84 ? 20.152 33.932 26.433 1.00 34.97 84 MET A N 1
ATOM 661 C CA . MET A 1 84 ? 20.868 33.645 27.678 1.00 34.97 84 MET A CA 1
ATOM 662 C C . MET A 1 84 ? 22.172 32.935 27.308 1.00 34.97 84 MET A C 1
ATOM 664 O O . MET A 1 84 ? 22.165 31.770 26.913 1.00 34.97 84 MET A O 1
ATOM 668 N N . GLU A 1 85 ? 23.289 33.655 27.394 1.00 40.50 85 GLU A N 1
ATOM 669 C CA . GLU A 1 85 ? 24.619 33.051 27.436 1.00 40.50 85 GLU A CA 1
ATOM 670 C C . GLU A 1 85 ? 24.810 32.392 28.810 1.00 40.50 85 GLU A C 1
ATOM 672 O O . GLU A 1 85 ? 25.214 33.041 29.772 1.00 40.50 85 GLU A O 1
ATOM 677 N N . GLU A 1 86 ? 24.510 31.098 28.917 1.00 39.97 86 GLU A N 1
ATOM 678 C CA . GLU A 1 86 ? 24.965 30.282 30.045 1.00 39.97 86 GLU A CA 1
ATOM 679 C C . GLU A 1 86 ? 26.197 29.476 29.625 1.00 39.97 86 GLU A C 1
ATOM 681 O O . GLU A 1 86 ? 26.130 28.491 28.889 1.00 39.97 86 GLU A O 1
ATOM 686 N N . THR A 1 87 ? 27.359 29.914 30.106 1.00 39.78 87 THR A N 1
ATOM 687 C CA . THR A 1 87 ? 28.609 29.155 30.062 1.00 39.78 87 THR A CA 1
ATOM 688 C C . THR A 1 87 ? 28.510 27.958 31.005 1.00 39.78 87 THR A C 1
ATOM 690 O O . THR A 1 87 ? 28.795 28.078 32.195 1.00 39.78 87 THR A O 1
ATOM 693 N N . PHE A 1 88 ? 28.120 26.797 30.480 1.00 35.44 88 PHE A N 1
ATOM 694 C CA . PHE A 1 88 ? 28.261 25.524 31.186 1.00 35.44 88 PHE A CA 1
ATOM 695 C C . PHE A 1 88 ? 29.660 24.944 30.966 1.00 35.44 88 PHE A C 1
ATOM 697 O O . PHE A 1 88 ? 29.991 24.404 29.910 1.00 35.44 88 PHE A O 1
ATOM 704 N N . THR A 1 89 ? 30.488 25.059 31.997 1.00 40.38 89 THR A N 1
ATOM 705 C CA . THR A 1 89 ? 31.742 24.325 32.156 1.00 40.38 89 THR A CA 1
ATOM 706 C C . THR A 1 89 ? 31.418 22.842 32.360 1.00 40.38 89 THR A C 1
ATOM 708 O O . THR A 1 89 ? 30.685 22.487 33.282 1.00 40.38 89 THR A O 1
ATOM 711 N N . ALA A 1 90 ? 31.945 21.973 31.497 1.00 37.47 90 ALA A N 1
ATOM 712 C CA . ALA A 1 90 ? 31.790 20.526 31.616 1.00 37.47 90 ALA A CA 1
ATOM 713 C C . ALA A 1 90 ? 32.524 19.998 32.865 1.00 37.47 90 ALA A C 1
ATOM 715 O O . ALA A 1 90 ? 33.703 20.321 33.035 1.00 37.47 90 ALA A O 1
ATOM 716 N N . PRO A 1 91 ? 31.892 19.178 33.725 1.00 48.22 91 PRO A N 1
ATOM 717 C CA . PRO A 1 91 ? 32.629 18.421 34.720 1.00 48.22 91 PRO A CA 1
ATOM 718 C C . PRO A 1 91 ? 33.271 17.193 34.065 1.00 48.22 91 PRO A C 1
ATOM 720 O O . PRO A 1 91 ? 32.631 16.420 33.352 1.00 48.22 91 PRO A O 1
ATOM 723 N N . GLU A 1 92 ? 34.562 17.048 34.325 1.00 46.44 92 GLU A N 1
ATOM 724 C CA . GLU A 1 92 ? 35.387 15.878 34.060 1.00 46.44 92 GLU A CA 1
ATOM 725 C C . GLU A 1 92 ? 34.849 14.694 34.882 1.00 46.44 92 GLU A C 1
ATOM 727 O O . GLU A 1 92 ? 34.796 14.755 36.110 1.00 46.44 92 GLU A O 1
ATOM 732 N N . ILE A 1 93 ? 34.377 13.642 34.204 1.00 43.50 93 ILE A N 1
ATOM 733 C CA . ILE A 1 93 ? 33.895 12.414 34.847 1.00 43.50 93 ILE A CA 1
ATOM 734 C C . ILE A 1 93 ? 34.994 11.356 34.728 1.00 43.50 93 ILE A C 1
ATOM 736 O O . ILE A 1 93 ? 35.251 10.818 33.651 1.00 43.50 93 ILE A O 1
ATOM 740 N N . GLU A 1 94 ? 35.631 11.085 35.865 1.00 40.91 94 GLU A N 1
ATOM 741 C CA . GLU A 1 94 ? 36.513 9.947 36.122 1.00 40.91 94 GLU A CA 1
ATOM 742 C C . GLU A 1 94 ? 35.782 8.617 35.869 1.00 40.91 94 GLU A C 1
ATOM 744 O O . GLU A 1 94 ? 34.667 8.394 36.343 1.00 40.91 94 GLU A O 1
ATOM 749 N N . ALA A 1 95 ? 36.431 7.717 35.129 1.00 45.62 95 ALA A N 1
ATOM 750 C CA . ALA A 1 95 ? 35.942 6.371 34.857 1.00 45.62 95 ALA A CA 1
ATOM 751 C C . ALA A 1 95 ? 36.085 5.467 36.100 1.00 45.62 95 ALA A C 1
ATOM 753 O O . ALA A 1 95 ? 37.201 5.325 36.609 1.00 45.62 95 ALA A O 1
ATOM 754 N N . PRO A 1 96 ? 35.018 4.796 36.575 1.00 48.25 96 PRO A N 1
ATOM 755 C CA . PRO A 1 96 ? 35.156 3.758 37.585 1.00 48.25 96 PRO A CA 1
ATOM 756 C C . PRO A 1 96 ? 35.505 2.401 36.957 1.00 48.25 96 PRO A C 1
ATOM 758 O O . PRO A 1 96 ? 35.013 2.024 35.894 1.00 48.25 96 PRO A O 1
ATOM 761 N N . ALA A 1 97 ? 36.377 1.685 37.663 1.00 43.00 97 ALA A N 1
ATOM 762 C CA . ALA A 1 97 ? 36.955 0.399 37.308 1.00 43.00 97 ALA A CA 1
ATOM 763 C C . ALA A 1 97 ? 35.922 -0.730 37.136 1.00 43.00 97 ALA A C 1
ATOM 765 O O . ALA A 1 97 ? 34.973 -0.870 37.908 1.00 43.00 97 ALA A O 1
ATOM 766 N N . GLU A 1 98 ? 36.184 -1.574 36.139 1.00 42.09 98 GLU A N 1
ATOM 767 C CA . GLU A 1 98 ? 35.477 -2.819 35.858 1.00 42.09 98 GLU A CA 1
ATOM 768 C C . GLU A 1 98 ? 35.630 -3.828 37.008 1.00 42.09 98 GLU A C 1
ATOM 770 O O . GLU A 1 98 ? 36.736 -4.130 37.460 1.00 42.09 98 GLU A O 1
ATOM 775 N N . THR A 1 99 ? 34.511 -4.414 37.435 1.00 54.34 99 THR A N 1
ATOM 776 C CA . THR A 1 99 ? 34.481 -5.719 38.110 1.00 54.34 99 THR A CA 1
ATOM 777 C C . THR A 1 99 ? 33.503 -6.631 37.359 1.00 54.34 99 THR A C 1
ATOM 779 O O . THR A 1 99 ? 32.446 -6.158 36.937 1.00 54.34 99 THR A O 1
ATOM 782 N N . PRO A 1 100 ? 33.839 -7.916 37.129 1.00 51.38 100 PRO A N 1
ATOM 783 C CA . PRO A 1 100 ? 33.033 -8.800 36.294 1.00 51.38 100 PRO A CA 1
ATOM 784 C C . PRO A 1 100 ? 31.910 -9.447 37.116 1.00 51.38 100 PRO A C 1
ATOM 786 O O . PRO A 1 100 ? 32.176 -10.157 38.084 1.00 51.38 100 PRO A O 1
ATOM 789 N N . ALA A 1 101 ? 30.658 -9.204 36.724 1.00 41.25 101 ALA A N 1
ATOM 790 C CA . ALA A 1 101 ? 29.478 -9.829 37.317 1.00 41.25 101 ALA A CA 1
ATOM 791 C C . ALA A 1 101 ? 29.109 -11.137 36.592 1.00 41.25 101 ALA A C 1
ATOM 793 O O . ALA A 1 101 ? 29.123 -11.210 35.362 1.00 41.25 101 ALA A O 1
ATOM 794 N N . GLU A 1 102 ? 28.795 -12.151 37.398 1.00 42.69 102 GLU A N 1
ATOM 795 C CA . GLU A 1 102 ? 28.379 -13.513 37.051 1.00 42.69 102 GLU A CA 1
ATOM 796 C C . GLU A 1 102 ? 27.193 -13.602 36.078 1.00 42.69 102 GLU A C 1
ATOM 798 O O . GLU A 1 102 ? 26.263 -12.795 36.093 1.00 42.69 102 GLU A O 1
ATOM 803 N N . ALA A 1 103 ? 27.223 -14.655 35.259 1.00 47.84 103 ALA A N 1
ATOM 804 C CA . ALA A 1 103 ? 26.171 -15.038 34.327 1.00 47.84 103 ALA A CA 1
ATOM 805 C C . ALA A 1 103 ? 24.928 -15.587 35.059 1.00 47.84 103 ALA A C 1
ATOM 807 O O . ALA A 1 103 ? 25.083 -16.398 35.973 1.00 47.84 103 ALA A O 1
ATOM 808 N N . PRO A 1 104 ? 23.696 -15.231 34.647 1.00 52.19 104 PRO A N 1
ATOM 809 C CA . PRO A 1 104 ? 22.497 -15.837 35.209 1.00 52.19 104 PRO A CA 1
ATOM 810 C C . PRO A 1 104 ? 22.242 -17.234 34.626 1.00 52.19 104 PRO A C 1
ATOM 812 O O . PRO A 1 104 ? 22.281 -17.449 33.412 1.00 52.19 104 PRO A O 1
ATOM 815 N N . GLU A 1 105 ? 21.957 -18.174 35.525 1.00 45.22 105 GLU A N 1
ATOM 816 C CA . GLU A 1 105 ? 21.580 -19.554 35.239 1.00 45.22 105 GLU A CA 1
ATOM 817 C C . GLU A 1 105 ? 20.297 -19.641 34.399 1.00 45.22 105 GLU A C 1
ATOM 819 O O . GLU A 1 105 ? 19.274 -19.006 34.665 1.00 45.22 105 GLU A O 1
ATOM 824 N N . SER A 1 106 ? 20.356 -20.479 33.371 1.00 42.38 106 SER A N 1
ATOM 825 C CA . SER A 1 106 ? 19.248 -20.843 32.497 1.00 42.38 106 SER A CA 1
ATOM 826 C C . SER A 1 106 ? 18.215 -21.706 33.231 1.00 42.38 106 SER A C 1
ATOM 828 O O . SER A 1 106 ? 18.450 -22.887 33.482 1.00 42.38 106 SER A O 1
ATOM 830 N N . ALA A 1 107 ? 17.044 -21.133 33.518 1.00 39.47 107 ALA A N 1
ATOM 831 C CA . ALA A 1 107 ? 15.871 -21.871 33.974 1.00 39.47 107 ALA A CA 1
ATOM 832 C C . ALA A 1 107 ? 15.197 -22.590 32.790 1.00 39.47 107 ALA A C 1
ATOM 834 O O . ALA A 1 107 ? 14.630 -21.963 31.894 1.00 39.47 107 ALA A O 1
ATOM 835 N N . SER A 1 108 ? 15.259 -23.922 32.787 1.00 42.19 108 SER A N 1
ATOM 836 C CA . SER A 1 108 ? 14.512 -24.779 31.867 1.00 42.19 108 SER A CA 1
ATOM 837 C C . SER A 1 108 ? 13.048 -24.869 32.304 1.00 42.19 108 SER A C 1
ATOM 839 O O . SER A 1 108 ? 12.747 -25.468 33.336 1.00 42.19 108 SER A O 1
ATOM 841 N N . VAL A 1 109 ? 12.132 -24.316 31.511 1.00 44.56 109 VAL A N 1
ATOM 842 C CA . VAL A 1 109 ? 10.689 -24.539 31.668 1.00 44.56 109 VAL A CA 1
ATOM 843 C C . VAL A 1 109 ? 10.262 -25.601 30.658 1.00 44.56 109 VAL A C 1
ATOM 845 O O . VAL A 1 109 ? 10.292 -25.373 29.450 1.00 44.56 109 VAL A O 1
ATOM 848 N N . THR A 1 110 ? 9.894 -26.782 31.148 1.00 48.31 110 THR A N 1
ATOM 849 C CA . THR A 1 110 ? 9.209 -27.823 30.371 1.00 48.31 110 THR A CA 1
ATOM 850 C C . THR A 1 110 ? 7.718 -27.491 30.256 1.00 48.31 110 THR A C 1
ATOM 852 O O . THR A 1 110 ? 7.118 -27.138 31.271 1.00 48.31 110 THR A O 1
ATOM 855 N N . PRO A 1 111 ? 7.088 -27.619 29.075 1.00 47.94 111 PRO A N 1
ATOM 856 C CA . PRO A 1 111 ? 5.650 -27.415 28.944 1.00 47.94 111 PRO A CA 1
ATOM 857 C C . PRO A 1 111 ? 4.877 -28.638 29.460 1.00 47.94 111 PRO A C 1
ATOM 859 O O . PRO A 1 111 ? 5.020 -29.743 28.932 1.00 47.94 111 PRO A O 1
ATOM 862 N N . GLU A 1 112 ? 4.046 -28.431 30.483 1.00 44.72 112 GLU A N 1
ATOM 863 C CA . GLU A 1 112 ? 3.020 -29.389 30.893 1.00 44.72 112 GLU A CA 1
ATOM 864 C C . GLU A 1 112 ? 1.943 -29.515 29.810 1.00 44.72 112 GLU A C 1
ATOM 866 O O . GLU A 1 112 ? 1.466 -28.544 29.220 1.00 44.72 112 GLU A O 1
ATOM 871 N N . THR A 1 113 ? 1.583 -30.763 29.541 1.00 43.16 113 THR A N 1
ATOM 872 C CA . THR A 1 113 ? 0.541 -31.181 28.613 1.00 43.16 113 THR A CA 1
ATOM 873 C C . THR A 1 113 ? -0.805 -31.014 29.312 1.00 43.16 113 THR A C 1
ATOM 875 O O . THR A 1 113 ? -1.123 -31.763 30.229 1.00 43.16 113 THR A O 1
ATOM 878 N N . ILE A 1 114 ? -1.602 -30.029 28.895 1.00 42.94 114 ILE A N 1
ATOM 879 C CA . ILE A 1 114 ? -2.989 -29.894 29.352 1.00 42.94 114 ILE A CA 1
ATOM 880 C C . ILE A 1 114 ? -3.840 -30.855 28.518 1.00 42.94 114 ILE A C 1
ATOM 882 O O . ILE A 1 114 ? -4.117 -30.609 27.344 1.00 42.94 114 ILE A O 1
ATOM 886 N N . THR A 1 115 ? -4.211 -31.978 29.124 1.00 38.75 115 THR A N 1
ATOM 887 C CA . THR A 1 115 ? -5.247 -32.891 28.636 1.00 38.75 115 THR A CA 1
ATOM 888 C C . THR A 1 115 ? -6.612 -32.224 28.769 1.00 38.75 115 THR A C 1
ATOM 890 O O . THR A 1 115 ? -7.007 -31.825 29.862 1.00 38.75 115 THR A O 1
ATOM 893 N N . ALA A 1 116 ? -7.313 -32.092 27.645 1.00 45.28 116 ALA A N 1
ATOM 894 C CA . ALA A 1 116 ? -8.711 -31.702 27.595 1.00 45.28 116 ALA A CA 1
ATOM 895 C C . ALA A 1 116 ? -9.577 -32.947 27.814 1.00 45.28 116 ALA A C 1
ATOM 897 O O . ALA A 1 116 ? -9.718 -33.751 26.898 1.00 45.28 116 ALA A O 1
ATOM 898 N N . ASP A 1 117 ? -10.133 -33.085 29.011 1.00 47.16 117 ASP A N 1
ATOM 899 C CA . ASP A 1 117 ? -11.287 -33.936 29.283 1.00 47.16 117 ASP A CA 1
ATOM 900 C C . ASP A 1 117 ? -12.231 -33.174 30.224 1.00 47.16 117 ASP A C 1
ATOM 902 O O . ASP A 1 117 ? -11.788 -32.435 31.104 1.00 47.16 117 ASP A O 1
ATOM 906 N N . ASP A 1 118 ? -13.525 -33.355 29.979 1.00 49.66 118 ASP A N 1
ATOM 907 C CA . ASP A 1 118 ? -14.682 -32.864 30.733 1.00 49.66 118 ASP A CA 1
ATOM 908 C C . ASP A 1 118 ? -14.999 -31.360 30.707 1.00 49.66 118 ASP A C 1
ATOM 910 O O . ASP A 1 118 ? -14.743 -30.592 31.633 1.00 49.66 118 ASP A O 1
ATOM 914 N N . ALA A 1 119 ? -15.752 -30.977 29.673 1.00 40.91 119 ALA A N 1
ATOM 915 C CA . ALA A 1 119 ? -16.806 -29.979 29.819 1.00 40.91 119 ALA A CA 1
ATOM 916 C C . ALA A 1 119 ? -18.034 -30.406 28.998 1.00 40.91 119 ALA A C 1
ATOM 918 O O . ALA A 1 119 ? -18.137 -30.131 27.801 1.00 40.91 119 ALA A O 1
ATOM 919 N N . GLU A 1 120 ? -18.963 -31.104 29.656 1.00 39.06 120 GLU A N 1
ATOM 920 C CA . GLU A 1 120 ? -20.328 -31.309 29.170 1.00 39.06 120 GLU A CA 1
ATOM 921 C C . GLU A 1 120 ? -21.000 -29.950 28.923 1.00 39.06 120 GLU A C 1
ATOM 923 O O . GLU A 1 120 ? -21.157 -29.128 29.826 1.00 39.06 120 GLU A O 1
ATOM 928 N N . ILE A 1 121 ? -21.413 -29.719 27.678 1.00 43.19 121 ILE A N 1
ATOM 929 C CA . ILE A 1 121 ? -22.242 -28.580 27.284 1.00 43.19 121 ILE A CA 1
ATOM 930 C C . ILE A 1 121 ? -23.704 -29.033 27.379 1.00 43.19 121 ILE A C 1
ATOM 932 O O . ILE A 1 121 ? -24.094 -29.926 26.620 1.00 43.19 121 ILE A O 1
ATOM 936 N N . PRO A 1 122 ? -24.551 -28.447 28.245 1.00 50.66 122 PRO A N 1
ATOM 937 C CA . PRO A 1 122 ? -25.976 -28.717 28.188 1.00 50.66 122 PRO A CA 1
ATOM 938 C C . PRO A 1 122 ? -26.587 -28.001 26.980 1.00 50.66 122 PRO A C 1
ATOM 940 O O . PRO A 1 122 ? -26.333 -26.823 26.721 1.00 50.66 122 PRO A O 1
ATOM 943 N N . ALA A 1 123 ? -27.400 -28.744 26.235 1.00 48.47 123 ALA A N 1
ATOM 944 C CA . ALA A 1 123 ? -28.178 -28.252 25.112 1.00 48.47 123 ALA A CA 1
ATOM 945 C C . ALA A 1 123 ? -29.110 -27.106 25.539 1.00 48.47 123 ALA A C 1
ATOM 947 O O . ALA A 1 123 ? -29.900 -27.253 26.471 1.00 48.47 123 ALA A O 1
ATOM 948 N N . ALA A 1 124 ? -29.054 -25.996 24.805 1.00 38.25 124 ALA A N 1
ATOM 949 C CA . ALA A 1 124 ? -30.053 -24.939 24.845 1.00 38.25 124 ALA A CA 1
ATOM 950 C C . ALA A 1 124 ? -30.533 -24.650 23.414 1.00 38.25 124 ALA A C 1
ATOM 952 O O . ALA A 1 124 ? -29.838 -24.032 22.613 1.00 38.25 124 ALA A O 1
ATOM 953 N N . ASP A 1 125 ? -31.732 -25.138 23.125 1.00 42.59 125 ASP A N 1
ATOM 954 C CA . ASP A 1 125 ? -32.704 -24.562 22.187 1.00 42.59 125 ASP A CA 1
ATOM 955 C C . ASP A 1 125 ? -33.728 -23.808 23.088 1.00 42.59 125 ASP A C 1
ATOM 957 O O . ASP A 1 125 ? -33.847 -24.219 24.251 1.00 42.59 125 ASP A O 1
ATOM 961 N N . PRO A 1 126 ? -34.503 -22.774 22.674 1.00 60.59 126 PRO A N 1
ATOM 962 C CA . PRO A 1 126 ? -34.788 -22.353 21.303 1.00 60.59 126 PRO A CA 1
ATOM 963 C C . PRO A 1 126 ? -34.977 -20.835 21.049 1.00 60.59 126 PRO A C 1
ATOM 965 O O . PRO A 1 126 ? -35.036 -20.005 21.949 1.00 60.59 126 PRO A O 1
ATOM 968 N N . ALA A 1 127 ? -35.167 -20.510 19.766 1.00 45.88 127 ALA A N 1
ATOM 969 C CA . ALA A 1 127 ? -36.010 -19.418 19.260 1.00 45.88 127 ALA A CA 1
ATOM 970 C C . ALA A 1 127 ? -35.751 -17.980 19.762 1.00 45.88 127 ALA A C 1
ATOM 972 O O . ALA A 1 127 ? -36.444 -17.480 20.644 1.00 45.88 127 ALA A O 1
ATOM 973 N N . LEU A 1 128 ? -34.901 -17.239 19.042 1.00 40.00 128 LEU A N 1
ATOM 974 C CA . LEU A 1 128 ? -35.065 -15.790 18.890 1.00 40.00 128 LEU A CA 1
ATOM 975 C C . LEU A 1 128 ? -34.859 -15.385 17.425 1.00 40.00 128 LEU A C 1
ATOM 977 O O . LEU A 1 128 ? -33.801 -15.592 16.835 1.00 40.00 128 LEU A O 1
ATOM 981 N N . SER A 1 129 ? -35.926 -14.833 16.854 1.00 50.00 129 SER A N 1
ATOM 982 C CA . SER A 1 129 ? -36.016 -14.239 15.522 1.00 50.00 129 SER A CA 1
ATOM 983 C C . SER A 1 129 ? -34.961 -13.146 15.300 1.00 50.00 129 SER A C 1
ATOM 985 O O . SER A 1 129 ? -34.710 -12.362 16.219 1.00 50.00 129 SER A O 1
ATOM 987 N N . PRO A 1 130 ? -34.396 -13.002 14.087 1.00 44.62 130 PRO A N 1
ATOM 988 C CA . PRO A 1 130 ? -33.557 -11.859 13.773 1.00 44.62 130 PRO A CA 1
ATOM 989 C C . PRO A 1 130 ? -34.449 -10.645 13.492 1.00 44.62 130 PRO A C 1
ATOM 991 O O . PRO A 1 130 ? -35.239 -10.642 12.549 1.00 44.62 130 PRO A O 1
ATOM 994 N N . ALA A 1 131 ? -34.332 -9.615 14.328 1.00 41.56 131 ALA A N 1
ATOM 995 C CA . ALA A 1 131 ? -34.810 -8.287 13.986 1.00 41.56 131 ALA A CA 1
ATOM 996 C C . ALA A 1 131 ? -33.876 -7.700 12.922 1.00 41.56 131 ALA A C 1
ATOM 998 O O . ALA A 1 131 ? -32.670 -7.569 13.134 1.00 41.56 131 ALA A O 1
ATOM 999 N N . GLU A 1 132 ? -34.461 -7.372 11.777 1.00 49.09 132 GLU A N 1
ATOM 1000 C CA . GLU A 1 132 ? -33.872 -6.562 10.724 1.00 49.09 132 GLU A CA 1
ATOM 1001 C C . GLU A 1 132 ? -33.419 -5.221 11.321 1.00 49.09 132 GLU A C 1
ATOM 1003 O O . GLU A 1 132 ? -34.237 -4.398 11.731 1.00 49.09 132 GLU A O 1
ATOM 1008 N N . SER A 1 133 ? -32.107 -4.990 11.393 1.00 43.97 133 SER A N 1
ATOM 1009 C CA . SER A 1 133 ? -31.564 -3.642 11.545 1.00 43.97 133 SER A CA 1
ATOM 1010 C C . SER A 1 133 ? -30.757 -3.307 10.303 1.00 43.97 133 SER A C 1
ATOM 1012 O O . SER A 1 133 ? -29.564 -3.595 10.192 1.00 43.97 133 SER A O 1
ATOM 1014 N N . ASP A 1 134 ? -31.488 -2.716 9.370 1.00 43.69 134 ASP A N 1
ATOM 1015 C CA . ASP A 1 134 ? -31.020 -1.970 8.218 1.00 43.69 134 ASP A CA 1
ATOM 1016 C C . ASP A 1 134 ? -30.054 -0.864 8.680 1.00 43.69 134 ASP A C 1
ATOM 1018 O O . ASP A 1 134 ? -30.448 0.165 9.230 1.00 43.69 134 ASP A O 1
ATOM 1022 N N . ALA A 1 135 ? -28.759 -1.095 8.503 1.00 43.53 135 ALA A N 1
ATOM 1023 C CA . ALA A 1 135 ? -27.740 -0.056 8.550 1.00 43.53 135 ALA A CA 1
ATOM 1024 C C . ALA A 1 135 ? -26.631 -0.452 7.577 1.00 43.53 135 ALA A C 1
ATOM 1026 O O . ALA A 1 135 ? -25.539 -0.873 7.957 1.00 43.53 135 ALA A O 1
ATOM 1027 N N . ALA A 1 136 ? -26.963 -0.354 6.290 1.00 39.09 136 ALA A N 1
ATOM 1028 C CA . ALA A 1 136 ? -26.013 -0.413 5.196 1.00 39.09 136 ALA A CA 1
ATOM 1029 C C . ALA A 1 136 ? -24.951 0.681 5.385 1.00 39.09 136 ALA A C 1
ATOM 1031 O O . ALA A 1 136 ? -25.137 1.836 5.007 1.00 39.09 136 ALA A O 1
ATOM 1032 N N . VAL A 1 137 ? -23.821 0.316 5.989 1.00 43.69 137 VAL A N 1
ATOM 1033 C CA . VAL A 1 137 ? -22.577 1.066 5.833 1.00 43.69 137 VAL A CA 1
ATOM 1034 C C . VAL A 1 137 ? -22.102 0.764 4.412 1.00 43.69 137 VAL A C 1
ATOM 1036 O O . VAL A 1 137 ? -21.813 -0.401 4.126 1.00 43.69 137 VAL A O 1
ATOM 1039 N N . PRO A 1 138 ? -22.043 1.746 3.494 1.00 43.59 138 PRO A N 1
ATOM 1040 C CA . PRO A 1 138 ? -21.467 1.504 2.186 1.00 43.59 138 PRO A CA 1
ATOM 1041 C C . PRO A 1 138 ? -19.984 1.202 2.397 1.00 43.59 138 PRO A C 1
ATOM 1043 O O . PRO A 1 138 ? -19.182 2.084 2.704 1.00 43.59 138 PRO A O 1
ATOM 1046 N N . VAL A 1 139 ? -19.625 -0.073 2.265 1.00 42.75 139 VAL A N 1
ATOM 1047 C CA . VAL A 1 139 ? -18.248 -0.491 2.031 1.00 42.75 139 VAL A CA 1
ATOM 1048 C C . VAL A 1 139 ? -17.898 0.061 0.656 1.00 42.75 139 VAL A C 1
ATOM 1050 O O . VAL A 1 139 ? -18.152 -0.573 -0.365 1.00 42.75 139 VAL A O 1
ATOM 1053 N N . SER A 1 140 ? -17.381 1.290 0.626 1.00 40.53 140 SER A N 1
ATOM 1054 C CA . SER A 1 140 ? -16.687 1.814 -0.539 1.00 40.53 140 SER A CA 1
ATOM 1055 C C . SER A 1 140 ? -15.510 0.886 -0.788 1.00 40.53 140 SER A C 1
ATOM 1057 O O . SER A 1 140 ? -14.497 0.935 -0.089 1.00 40.53 140 SER A O 1
ATOM 1059 N N . THR A 1 141 ? -15.680 -0.009 -1.754 1.00 41.16 141 THR A N 1
ATOM 1060 C CA . THR A 1 141 ? -14.581 -0.728 -2.381 1.00 41.16 141 THR A CA 1
ATOM 1061 C C . THR A 1 141 ? -13.533 0.312 -2.770 1.00 41.16 141 THR A C 1
ATOM 1063 O O . THR A 1 141 ? -13.896 1.276 -3.453 1.00 41.16 141 THR A O 1
ATOM 1066 N N . PRO A 1 142 ? -12.273 0.193 -2.319 1.00 45.03 142 PRO A N 1
ATOM 1067 C CA . PRO A 1 142 ? -11.225 1.042 -2.847 1.00 45.03 142 PRO A CA 1
ATOM 1068 C C . PRO A 1 142 ? -11.148 0.738 -4.339 1.00 45.03 142 PRO A C 1
ATOM 1070 O O . PRO A 1 142 ? -10.867 -0.390 -4.736 1.00 45.03 142 PRO A O 1
ATOM 1073 N N . ASP A 1 143 ? -11.511 1.743 -5.127 1.00 39.88 143 ASP A N 1
ATOM 1074 C CA . ASP A 1 143 ? -11.326 1.799 -6.565 1.00 39.88 143 ASP A CA 1
ATOM 1075 C C . ASP A 1 143 ? -9.863 1.434 -6.845 1.00 39.88 143 ASP A C 1
ATOM 1077 O O . ASP A 1 143 ? -8.948 2.202 -6.531 1.00 39.88 143 ASP A O 1
ATOM 1081 N N . GLU A 1 144 ? -9.639 0.207 -7.327 1.00 41.97 144 GLU A N 1
ATOM 1082 C CA . GLU A 1 144 ? -8.359 -0.258 -7.852 1.00 41.97 144 GLU A CA 1
ATOM 1083 C C . GLU A 1 144 ? -8.097 0.518 -9.142 1.00 41.97 144 GLU A C 1
ATOM 1085 O O . GLU A 1 144 ? -8.214 0.010 -10.255 1.00 41.97 144 GLU A O 1
ATOM 1090 N N . THR A 1 145 ? -7.750 1.792 -8.989 1.00 48.22 145 THR A N 1
ATOM 1091 C CA . THR A 1 145 ? -7.073 2.525 -10.044 1.00 48.22 145 THR A CA 1
ATOM 1092 C C . THR A 1 145 ? -5.759 1.787 -10.277 1.00 48.22 145 THR A C 1
ATOM 1094 O O . THR A 1 145 ? -4.978 1.627 -9.331 1.00 48.22 145 THR A O 1
ATOM 1097 N N . PRO A 1 146 ? -5.509 1.267 -11.493 1.00 43.75 146 PRO A N 1
ATOM 1098 C CA . PRO A 1 146 ? -4.247 0.624 -11.795 1.00 43.75 146 PRO A CA 1
ATOM 1099 C C . PRO A 1 146 ? -3.164 1.647 -11.499 1.00 43.75 146 PRO A C 1
ATOM 1101 O O . PRO A 1 146 ? -3.171 2.730 -12.081 1.00 43.75 146 PRO A O 1
ATOM 1104 N N . ALA A 1 147 ? -2.279 1.324 -10.557 1.00 45.25 147 ALA A N 1
ATOM 1105 C CA . ALA A 1 147 ? -1.086 2.106 -10.320 1.00 45.25 147 ALA A CA 1
ATOM 1106 C C . ALA A 1 147 ? -0.407 2.292 -11.680 1.00 45.25 147 ALA A C 1
ATOM 1108 O O . ALA A 1 147 ? 0.078 1.320 -12.267 1.00 45.25 147 ALA A O 1
ATOM 1109 N N . GLU A 1 148 ? -0.451 3.516 -12.211 1.00 43.94 148 GLU A N 1
ATOM 1110 C CA . GLU A 1 148 ? 0.331 3.919 -13.369 1.00 43.94 148 GLU A CA 1
ATOM 1111 C C . GLU A 1 148 ? 1.792 3.740 -12.961 1.00 43.94 148 GLU A C 1
ATOM 1113 O O . GLU A 1 148 ? 2.420 4.598 -12.343 1.00 43.94 148 GLU A O 1
ATOM 1118 N N . ALA A 1 149 ? 2.310 2.541 -13.223 1.00 50.50 149 ALA A N 1
ATOM 1119 C CA . ALA A 1 149 ? 3.720 2.240 -13.135 1.00 50.50 149 ALA A CA 1
ATOM 1120 C C . ALA A 1 149 ? 4.481 3.280 -13.974 1.00 50.50 149 ALA A C 1
ATOM 1122 O O . ALA A 1 149 ? 3.914 3.804 -14.939 1.00 50.50 149 ALA A O 1
ATOM 1123 N N . PRO A 1 150 ? 5.759 3.562 -13.671 1.00 52.88 150 PRO A N 1
ATOM 1124 C CA . PRO A 1 150 ? 6.602 4.425 -14.492 1.00 52.88 150 PRO A CA 1
ATOM 1125 C C . PRO A 1 150 ? 6.858 3.745 -15.850 1.00 52.88 150 PRO A C 1
ATOM 1127 O O . PRO A 1 150 ? 7.898 3.141 -16.108 1.00 52.88 150 PRO A O 1
ATOM 1130 N N . LEU A 1 151 ? 5.851 3.791 -16.719 1.00 55.25 151 LEU A N 1
ATOM 1131 C CA . LEU A 1 151 ? 5.833 3.206 -18.053 1.00 55.25 151 LEU A CA 1
ATOM 1132 C C . LEU A 1 151 ? 6.791 3.946 -18.985 1.00 55.25 151 LEU A C 1
ATOM 1134 O O . LEU A 1 151 ? 7.208 3.373 -19.984 1.00 55.25 151 LEU A O 1
ATOM 1138 N N . ASP A 1 152 ? 7.178 5.174 -18.647 1.00 67.75 152 ASP A N 1
ATOM 1139 C CA . ASP A 1 152 ? 7.868 6.060 -19.577 1.00 67.75 152 ASP A CA 1
ATOM 1140 C C . ASP A 1 152 ? 9.337 5.652 -19.791 1.00 67.75 152 ASP A C 1
ATOM 1142 O O . ASP A 1 152 ? 9.737 5.363 -20.915 1.00 67.75 152 ASP A O 1
ATOM 1146 N N . GLU A 1 153 ? 10.134 5.472 -18.730 1.00 72.94 153 GLU A N 1
ATOM 1147 C CA . GLU A 1 153 ? 11.574 5.186 -18.882 1.00 72.94 153 GLU A CA 1
ATOM 1148 C C . GLU A 1 153 ? 11.843 3.769 -19.421 1.00 72.94 153 GLU A C 1
ATOM 1150 O O . GLU A 1 153 ? 12.667 3.576 -20.317 1.00 72.94 153 GLU A O 1
ATOM 1155 N N . THR A 1 154 ? 11.118 2.748 -18.950 1.00 72.06 154 THR A N 1
ATOM 1156 C CA . THR A 1 154 ? 11.335 1.373 -19.439 1.00 72.06 154 THR A CA 1
ATOM 1157 C C . THR A 1 154 ? 10.815 1.166 -20.862 1.00 72.06 154 THR A C 1
ATOM 1159 O O . THR A 1 154 ? 11.414 0.402 -21.626 1.00 72.06 154 THR A O 1
ATOM 1162 N N . ALA A 1 155 ? 9.717 1.821 -21.258 1.00 74.88 155 ALA A N 1
ATOM 1163 C CA . ALA A 1 155 ? 9.251 1.799 -22.644 1.00 74.88 155 ALA A CA 1
ATOM 1164 C C . ALA A 1 155 ? 10.207 2.573 -23.555 1.00 74.88 155 ALA A C 1
ATOM 1166 O O . ALA A 1 155 ? 10.556 2.074 -24.627 1.00 74.88 155 ALA A O 1
ATOM 1167 N N . GLN A 1 156 ? 10.708 3.722 -23.099 1.00 79.56 156 GLN A N 1
ATOM 1168 C CA . GLN A 1 156 ? 11.696 4.518 -23.820 1.00 79.56 156 GLN A CA 1
ATOM 1169 C C . GLN A 1 156 ? 13.003 3.743 -24.035 1.00 79.56 156 GLN A C 1
ATOM 1171 O O . GLN A 1 156 ? 13.500 3.690 -25.158 1.00 79.56 156 GLN A O 1
ATOM 1176 N N . LEU A 1 157 ? 13.510 3.039 -23.017 1.00 75.62 157 LEU A N 1
ATOM 1177 C CA . LEU A 1 157 ? 14.687 2.172 -23.148 1.00 75.62 157 LEU A CA 1
ATOM 1178 C C . LEU A 1 157 ? 14.442 0.982 -24.089 1.00 75.62 157 LEU A C 1
ATOM 1180 O O . LEU A 1 157 ? 15.347 0.582 -24.822 1.00 75.62 157 LEU A O 1
ATOM 1184 N N . ARG A 1 158 ? 13.236 0.392 -24.109 1.00 78.06 158 ARG A N 1
ATOM 1185 C CA . ARG A 1 158 ? 12.888 -0.660 -25.088 1.00 78.06 158 ARG A CA 1
ATOM 1186 C C . ARG A 1 158 ? 12.881 -0.110 -26.514 1.00 78.06 158 ARG A C 1
ATOM 1188 O O . ARG A 1 158 ? 13.460 -0.738 -27.395 1.00 78.06 158 ARG A O 1
ATOM 1195 N N . ALA A 1 159 ? 12.274 1.056 -26.724 1.00 80.19 159 ALA A N 1
ATOM 1196 C CA . ALA A 1 159 ? 12.240 1.715 -28.025 1.00 80.19 159 ALA A CA 1
ATOM 1197 C C . ALA A 1 159 ? 13.652 2.090 -28.503 1.00 80.19 159 ALA A C 1
ATOM 1199 O O . ALA A 1 159 ? 14.005 1.825 -29.649 1.00 80.19 159 ALA A O 1
ATOM 1200 N N . GLN A 1 160 ? 14.492 2.625 -27.614 1.00 81.19 160 GLN A N 1
ATOM 1201 C CA . GLN A 1 160 ? 15.874 2.980 -27.932 1.00 81.19 160 GLN A CA 1
ATOM 1202 C C . GLN A 1 160 ? 16.725 1.751 -28.284 1.00 81.19 160 GLN A C 1
ATOM 1204 O O . GLN A 1 160 ? 17.470 1.790 -29.262 1.00 81.19 160 GLN A O 1
ATOM 1209 N N . ASN A 1 161 ? 16.576 0.643 -27.546 1.00 79.50 161 ASN A N 1
ATOM 1210 C CA . ASN A 1 161 ? 17.239 -0.620 -27.886 1.00 79.50 161 ASN A CA 1
ATOM 1211 C C . ASN A 1 161 ? 16.827 -1.118 -29.279 1.00 79.50 161 ASN A C 1
ATOM 1213 O O . ASN A 1 161 ? 17.694 -1.514 -30.050 1.00 79.50 161 ASN A O 1
ATOM 1217 N N . ALA A 1 162 ? 15.537 -1.051 -29.627 1.00 81.94 162 ALA A N 1
ATOM 1218 C CA . ALA A 1 162 ? 15.054 -1.481 -30.940 1.00 81.94 162 ALA A CA 1
ATOM 1219 C C . ALA A 1 162 ? 15.646 -0.641 -32.087 1.00 81.94 162 ALA A C 1
ATOM 1221 O O . ALA A 1 162 ? 16.044 -1.185 -33.114 1.00 81.94 162 ALA A O 1
ATOM 1222 N N . VAL A 1 163 ? 15.757 0.679 -31.899 1.00 87.44 163 VAL A N 1
ATOM 1223 C CA . VAL A 1 163 ? 16.379 1.575 -32.888 1.00 87.44 163 VAL A CA 1
ATOM 1224 C C . VAL A 1 163 ? 17.866 1.259 -33.068 1.00 87.44 163 VAL A C 1
ATOM 1226 O O . VAL A 1 163 ? 18.333 1.170 -34.202 1.00 87.44 163 VAL A O 1
ATOM 1229 N N . LEU A 1 164 ? 18.612 1.054 -31.977 1.00 80.44 164 LEU A N 1
ATOM 1230 C CA . LEU A 1 164 ? 20.038 0.712 -32.044 1.00 80.44 164 LEU A CA 1
ATOM 1231 C C . LEU A 1 164 ? 20.281 -0.664 -32.674 1.00 80.44 164 LEU A C 1
ATOM 1233 O O . LEU A 1 164 ? 21.209 -0.815 -33.465 1.00 80.44 164 LEU A O 1
ATOM 1237 N N . GLU A 1 165 ? 19.449 -1.663 -32.368 1.00 83.12 165 GLU A N 1
ATOM 1238 C CA . GLU A 1 165 ? 19.535 -2.991 -32.994 1.00 83.12 165 GLU A CA 1
ATOM 1239 C C . GLU A 1 165 ? 19.370 -2.906 -34.514 1.00 83.12 165 GLU A C 1
ATOM 1241 O O . GLU A 1 165 ? 20.130 -3.535 -35.255 1.00 83.12 165 GLU A O 1
ATOM 1246 N N . GLU A 1 166 ? 18.439 -2.075 -34.979 1.00 88.50 166 GLU A N 1
ATOM 1247 C CA . GLU A 1 166 ? 18.217 -1.863 -36.405 1.00 88.50 166 GLU A CA 1
ATOM 1248 C C . GLU A 1 166 ? 19.367 -1.089 -37.066 1.00 88.50 166 GLU A C 1
ATOM 1250 O O . GLU A 1 166 ? 19.822 -1.466 -38.146 1.00 88.50 166 GLU A O 1
ATOM 1255 N N . GLN A 1 167 ? 19.921 -0.067 -36.406 1.00 83.94 167 GLN A N 1
ATOM 1256 C CA . GLN A 1 167 ? 21.105 0.646 -36.905 1.00 83.94 167 GLN A CA 1
ATOM 1257 C C . GLN A 1 167 ? 22.321 -0.281 -37.044 1.00 83.94 167 GLN A C 1
ATOM 1259 O O . GLN A 1 167 ? 22.985 -0.281 -38.083 1.00 83.94 167 GLN A O 1
ATOM 1264 N N . ILE A 1 168 ? 22.571 -1.137 -36.047 1.00 81.62 168 ILE A N 1
ATOM 1265 C CA . ILE A 1 168 ? 23.649 -2.136 -36.085 1.00 81.62 168 ILE A CA 1
ATOM 1266 C C . ILE A 1 168 ? 23.433 -3.127 -37.236 1.00 81.62 168 ILE A C 1
ATOM 1268 O O . ILE A 1 168 ? 24.403 -3.548 -37.879 1.00 81.62 168 ILE A O 1
ATOM 1272 N N . ARG A 1 169 ? 22.176 -3.512 -37.501 1.00 91.62 169 ARG A N 1
ATOM 1273 C CA . ARG A 1 169 ? 21.816 -4.394 -38.618 1.00 91.62 169 ARG A CA 1
ATOM 1274 C C . ARG A 1 169 ? 22.158 -3.743 -39.958 1.00 91.62 169 ARG A C 1
ATOM 1276 O O . ARG A 1 169 ? 22.860 -4.368 -40.752 1.00 91.62 169 ARG A O 1
ATOM 1283 N N . VAL A 1 170 ? 21.723 -2.499 -40.173 1.00 90.81 170 VAL A N 1
ATOM 1284 C CA . VAL A 1 170 ? 21.960 -1.739 -41.414 1.00 90.81 170 VAL A CA 1
ATOM 1285 C C . VAL A 1 170 ? 23.455 -1.516 -41.655 1.00 90.81 170 VAL A C 1
ATOM 1287 O O . VAL A 1 170 ? 23.950 -1.884 -42.719 1.00 90.81 170 VAL A O 1
ATOM 1290 N N . LEU A 1 171 ? 24.208 -1.041 -40.655 1.00 83.12 171 LEU A N 1
ATOM 1291 C CA . LEU A 1 171 ? 25.668 -0.887 -40.767 1.00 83.12 171 LEU A CA 1
ATOM 1292 C C . LEU A 1 171 ? 26.359 -2.216 -41.100 1.00 83.12 171 LEU A C 1
ATOM 1294 O O . LEU A 1 171 ? 27.291 -2.273 -41.903 1.00 83.12 171 LEU A O 1
ATOM 1298 N N . GLY A 1 172 ? 25.891 -3.319 -40.508 1.00 78.56 172 GLY A N 1
ATOM 1299 C CA . GLY A 1 172 ? 26.393 -4.656 -40.813 1.00 78.56 172 GLY A CA 1
ATOM 1300 C C . GLY A 1 172 ? 26.154 -5.083 -42.267 1.00 78.56 172 GLY A C 1
ATOM 1301 O O . GLY A 1 172 ? 26.967 -5.821 -42.827 1.00 78.56 172 GLY A O 1
ATOM 1302 N N . GLU A 1 173 ? 25.062 -4.642 -42.888 1.00 89.75 173 GLU A N 1
ATOM 1303 C CA . GLU A 1 173 ? 24.764 -4.886 -44.304 1.00 89.75 173 GLU A CA 1
ATOM 1304 C C . GLU A 1 173 ? 25.599 -3.991 -45.228 1.00 89.75 173 GLU A C 1
ATOM 1306 O O . GLU A 1 173 ? 26.144 -4.483 -46.221 1.00 89.75 173 GLU A O 1
ATOM 1311 N N . GLU A 1 174 ? 25.790 -2.721 -44.871 1.00 85.44 174 GLU A N 1
ATOM 1312 C CA . GLU A 1 174 ? 26.646 -1.783 -45.605 1.00 85.44 174 GLU A CA 1
ATOM 1313 C C . GLU A 1 174 ? 28.105 -2.247 -45.639 1.00 85.44 174 GLU A C 1
ATOM 1315 O O . GLU A 1 174 ? 28.697 -2.339 -46.717 1.00 85.44 174 GLU A O 1
ATOM 1320 N N . VAL A 1 175 ? 28.664 -2.662 -44.495 1.00 84.50 175 VAL A N 1
ATOM 1321 C CA . VAL A 1 175 ? 30.027 -3.219 -44.422 1.00 84.50 175 VAL A CA 1
ATOM 1322 C C . VAL A 1 175 ? 30.171 -4.446 -45.324 1.00 84.50 175 VAL A C 1
ATOM 1324 O O . VAL A 1 175 ? 31.159 -4.565 -46.055 1.00 84.50 175 VAL A O 1
ATOM 1327 N N . LYS A 1 176 ? 29.178 -5.347 -45.341 1.00 86.38 176 LYS A N 1
ATOM 1328 C CA . LYS A 1 176 ? 29.188 -6.524 -46.229 1.00 86.38 176 LYS A CA 1
ATOM 1329 C C . LYS A 1 176 ? 29.180 -6.117 -47.703 1.00 86.38 176 LYS A C 1
ATOM 1331 O O . LYS A 1 176 ? 29.923 -6.694 -48.498 1.00 86.38 176 LYS A O 1
ATOM 1336 N N . SER A 1 177 ? 28.366 -5.126 -48.059 1.00 87.75 177 SER A N 1
ATOM 1337 C CA . SER A 1 177 ? 28.257 -4.603 -49.424 1.00 87.75 177 SER A CA 1
ATOM 1338 C C . SER A 1 177 ? 29.560 -3.945 -49.893 1.00 87.75 177 SER A C 1
ATOM 1340 O O . SER A 1 177 ? 30.082 -4.286 -50.957 1.00 87.75 177 SER A O 1
ATOM 1342 N N . LEU A 1 178 ? 30.150 -3.070 -49.073 1.00 81.62 178 LEU A N 1
ATOM 1343 C CA . LEU A 1 178 ? 31.424 -2.412 -49.375 1.00 81.62 178 LEU A CA 1
ATOM 1344 C C . LEU A 1 178 ? 32.571 -3.416 -49.478 1.00 81.62 178 LEU A C 1
ATOM 1346 O O . LEU A 1 178 ? 33.351 -3.362 -50.427 1.00 81.62 178 LEU A O 1
ATOM 1350 N N . THR A 1 179 ? 32.636 -4.388 -48.566 1.00 82.38 179 THR A N 1
ATOM 1351 C CA . THR A 1 179 ? 33.628 -5.474 -48.622 1.00 82.38 179 THR A CA 1
ATOM 1352 C C . THR A 1 179 ? 33.526 -6.251 -49.934 1.00 82.38 179 THR A C 1
ATOM 1354 O O . THR A 1 179 ? 34.540 -6.509 -50.588 1.00 82.38 179 THR A O 1
ATOM 1357 N N . LYS A 1 180 ? 32.302 -6.585 -50.364 1.00 89.38 180 LYS A N 1
ATOM 1358 C CA . LYS A 1 180 ? 32.055 -7.248 -51.649 1.00 89.38 180 LYS A CA 1
ATOM 1359 C C . LYS A 1 180 ? 32.540 -6.392 -52.823 1.00 89.38 180 LYS A C 1
ATOM 1361 O O . LYS A 1 180 ? 33.247 -6.899 -53.690 1.00 89.38 180 LYS A O 1
ATOM 1366 N N . ARG A 1 181 ? 32.243 -5.092 -52.816 1.00 84.25 181 ARG A N 1
ATOM 1367 C CA . ARG A 1 181 ? 32.667 -4.153 -53.865 1.00 84.25 181 ARG A CA 1
ATOM 1368 C C . ARG A 1 181 ? 34.189 -3.980 -53.928 1.00 84.25 181 ARG A C 1
ATOM 1370 O O . ARG A 1 181 ? 34.752 -3.941 -55.017 1.00 84.25 181 ARG A O 1
ATOM 1377 N N . ILE A 1 182 ? 34.874 -3.951 -52.781 1.00 80.44 182 ILE A N 1
ATOM 1378 C CA . ILE A 1 182 ? 36.347 -3.959 -52.713 1.00 80.44 182 ILE A CA 1
ATOM 1379 C C . ILE A 1 182 ? 36.905 -5.236 -53.358 1.00 80.44 182 ILE A C 1
ATOM 1381 O O . ILE A 1 182 ? 37.876 -5.171 -54.116 1.00 80.44 182 ILE A O 1
ATOM 1385 N N . ALA A 1 183 ? 36.301 -6.396 -53.080 1.00 80.75 183 ALA A N 1
ATOM 1386 C CA . ALA A 1 183 ? 36.715 -7.661 -53.682 1.00 80.75 183 ALA A CA 1
ATOM 1387 C C . ALA A 1 183 ? 36.517 -7.658 -55.209 1.00 80.75 183 ALA A C 1
ATOM 1389 O O . ALA A 1 183 ? 37.436 -8.021 -55.943 1.00 80.75 183 ALA A O 1
ATOM 1390 N N . GLU A 1 184 ? 35.369 -7.181 -55.693 1.00 85.44 184 GLU A N 1
ATOM 1391 C CA . GLU A 1 184 ? 35.065 -7.049 -57.125 1.00 85.44 184 GLU A CA 1
ATOM 1392 C C . GLU A 1 184 ? 36.031 -6.090 -57.836 1.00 85.44 184 GLU A C 1
ATOM 1394 O O . GLU A 1 184 ? 36.611 -6.453 -58.861 1.00 85.44 184 GLU A O 1
ATOM 1399 N N . ASN A 1 185 ? 36.294 -4.913 -57.260 1.00 82.38 185 ASN A N 1
ATOM 1400 C CA . ASN A 1 185 ? 37.260 -3.951 -57.797 1.00 82.38 185 ASN A CA 1
ATOM 1401 C C . ASN A 1 185 ? 38.675 -4.537 -57.859 1.00 82.38 185 ASN A C 1
ATOM 1403 O O . ASN A 1 185 ? 39.418 -4.271 -58.801 1.00 82.38 185 ASN A O 1
ATOM 1407 N N . ARG A 1 186 ? 39.067 -5.351 -56.871 1.00 77.81 186 ARG A N 1
ATOM 1408 C CA . ARG A 1 186 ? 40.371 -6.026 -56.867 1.00 77.81 186 ARG A CA 1
ATOM 1409 C C . ARG A 1 186 ? 40.477 -7.061 -57.988 1.00 77.81 186 ARG A C 1
ATOM 1411 O O . ARG A 1 186 ? 41.525 -7.150 -58.623 1.00 77.81 186 ARG A O 1
ATOM 1418 N N . VAL A 1 187 ? 39.405 -7.811 -58.250 1.00 81.88 187 VAL A N 1
ATOM 1419 C CA . VAL A 1 187 ? 39.335 -8.763 -59.371 1.00 81.88 187 VAL A CA 1
ATOM 1420 C C . VAL A 1 187 ? 39.375 -8.027 -60.713 1.00 81.88 187 VAL A C 1
ATOM 1422 O O . VAL A 1 187 ? 40.121 -8.434 -61.599 1.00 81.88 187 VAL A O 1
ATOM 1425 N N . GLN A 1 188 ? 38.649 -6.914 -60.856 1.00 79.00 188 GLN A N 1
ATOM 1426 C CA . GLN A 1 188 ? 38.675 -6.085 -62.067 1.00 79.00 188 GLN A CA 1
ATOM 1427 C C . GLN A 1 188 ? 40.052 -5.458 -62.311 1.00 79.00 188 GLN A C 1
ATOM 1429 O O . GLN A 1 188 ? 40.558 -5.537 -63.427 1.00 79.00 188 GLN A O 1
ATOM 1434 N N . ALA A 1 189 ? 40.694 -4.916 -61.271 1.00 72.19 189 ALA A N 1
ATOM 1435 C CA . ALA A 1 189 ? 42.048 -4.373 -61.358 1.00 72.19 189 ALA A CA 1
ATOM 1436 C C . ALA A 1 189 ? 43.066 -5.447 -61.786 1.00 72.19 189 ALA A C 1
ATOM 1438 O O . ALA A 1 189 ? 43.905 -5.194 -62.650 1.00 72.19 189 ALA A O 1
ATOM 1439 N N . ALA A 1 190 ? 42.956 -6.666 -61.243 1.00 71.69 190 ALA A N 1
ATOM 1440 C CA . ALA A 1 190 ? 43.792 -7.799 -61.640 1.00 71.69 190 ALA A CA 1
ATOM 1441 C C . ALA A 1 190 ? 43.522 -8.258 -63.086 1.00 71.69 190 ALA A C 1
ATOM 1443 O O . ALA A 1 190 ? 44.462 -8.586 -63.806 1.00 71.69 190 ALA A O 1
ATOM 1444 N N . ALA A 1 191 ? 42.265 -8.236 -63.538 1.00 71.94 191 ALA A N 1
ATOM 1445 C CA . ALA A 1 191 ? 41.892 -8.571 -64.913 1.00 71.94 191 ALA A CA 1
ATOM 1446 C C . ALA A 1 191 ? 42.377 -7.520 -65.929 1.00 71.94 191 ALA A C 1
ATOM 1448 O O . ALA A 1 191 ? 42.821 -7.878 -67.018 1.00 71.94 191 ALA A O 1
ATOM 1449 N N . SER A 1 192 ? 42.363 -6.232 -65.564 1.00 66.94 192 SER A N 1
ATOM 1450 C CA . SER A 1 192 ? 42.943 -5.152 -66.376 1.00 66.94 192 SER A CA 1
ATOM 1451 C C . SER A 1 192 ? 44.478 -5.143 -66.394 1.00 66.94 192 SER A C 1
ATOM 1453 O O . SER A 1 192 ? 45.069 -4.451 -67.216 1.00 66.94 192 SER A O 1
ATOM 1455 N N . ALA A 1 193 ? 45.123 -5.922 -65.518 1.00 60.12 193 ALA A N 1
ATOM 1456 C CA . ALA A 1 193 ? 46.577 -6.043 -65.407 1.00 60.12 193 ALA A CA 1
ATOM 1457 C C . ALA A 1 193 ? 47.169 -7.248 -66.180 1.00 60.12 193 ALA A C 1
ATOM 1459 O O . ALA A 1 193 ? 48.301 -7.655 -65.912 1.00 60.12 193 ALA A O 1
ATOM 1460 N N . ALA A 1 194 ? 46.434 -7.833 -67.138 1.00 53.28 194 ALA A N 1
ATOM 1461 C CA . ALA A 1 194 ? 46.947 -8.881 -68.033 1.00 53.28 194 ALA A CA 1
ATOM 1462 C C . ALA A 1 194 ? 48.184 -8.402 -68.842 1.00 53.28 194 ALA A C 1
ATOM 1464 O O . ALA A 1 194 ? 48.348 -7.204 -69.074 1.00 53.28 194 ALA A O 1
ATOM 1465 N N . PRO A 1 195 ? 49.099 -9.310 -69.238 1.00 52.88 195 PRO A N 1
ATOM 1466 C CA . PRO A 1 195 ? 50.534 -9.080 -69.141 1.00 52.88 195 PRO A CA 1
ATOM 1467 C C . PRO A 1 195 ? 51.039 -8.129 -70.227 1.00 52.88 195 PRO A C 1
ATOM 1469 O O . PRO A 1 195 ? 51.224 -8.516 -71.381 1.00 52.88 195 PRO A O 1
ATOM 1472 N N . ALA A 1 196 ? 51.350 -6.893 -69.842 1.00 50.44 196 ALA A N 1
ATOM 1473 C CA . ALA A 1 196 ? 52.329 -6.119 -70.584 1.00 50.44 196 ALA A CA 1
ATOM 1474 C C . ALA A 1 196 ? 53.691 -6.822 -70.441 1.00 50.44 196 ALA A C 1
ATOM 1476 O O . ALA A 1 196 ? 54.121 -7.155 -69.336 1.00 50.44 196 ALA A O 1
ATOM 1477 N N . ALA A 1 197 ? 54.328 -7.098 -71.578 1.00 53.44 197 ALA A N 1
ATOM 1478 C CA . ALA A 1 197 ? 55.663 -7.678 -71.695 1.00 53.44 197 ALA A CA 1
ATOM 1479 C C . ALA A 1 197 ? 56.690 -6.997 -70.755 1.00 53.44 197 ALA A C 1
ATOM 1481 O O . ALA A 1 197 ? 56.520 -5.826 -70.409 1.00 53.44 197 ALA A O 1
ATOM 1482 N N . PRO A 1 198 ? 57.767 -7.695 -70.341 1.00 51.81 198 PRO A N 1
ATOM 1483 C CA . PRO A 1 198 ? 58.647 -7.231 -69.276 1.00 51.81 198 PRO A CA 1
ATOM 1484 C C . PRO A 1 198 ? 59.479 -6.038 -69.754 1.00 51.81 198 PRO A C 1
ATOM 1486 O O . PRO A 1 198 ? 60.498 -6.200 -70.422 1.00 51.81 198 PRO A O 1
ATOM 1489 N N . VAL A 1 199 ? 59.060 -4.828 -69.390 1.00 48.78 199 VAL A N 1
ATOM 1490 C CA . VAL A 1 199 ? 59.858 -3.613 -69.562 1.00 48.78 199 VAL A CA 1
ATOM 1491 C C . VAL A 1 199 ? 60.079 -2.992 -68.189 1.00 48.78 199 VAL A C 1
ATOM 1493 O O . VAL A 1 199 ? 59.163 -2.393 -67.649 1.00 48.78 199 VAL A O 1
ATOM 1496 N N . ALA A 1 200 ? 61.306 -3.180 -67.683 1.00 53.94 200 ALA A N 1
ATOM 1497 C CA . ALA A 1 200 ? 62.074 -2.385 -66.710 1.00 53.94 200 ALA A CA 1
ATOM 1498 C C . ALA A 1 200 ? 61.406 -1.911 -65.385 1.00 53.94 200 ALA A C 1
ATOM 1500 O O . ALA A 1 200 ? 60.226 -1.584 -65.333 1.00 53.94 200 ALA A O 1
ATOM 1501 N N . PRO A 1 201 ? 62.167 -1.823 -64.272 1.00 52.00 201 PRO A N 1
ATOM 1502 C CA . PRO A 1 201 ? 61.605 -1.613 -62.941 1.00 52.00 201 PRO A CA 1
ATOM 1503 C C . PRO A 1 201 ? 61.149 -0.159 -62.763 1.00 52.00 201 PRO A C 1
ATOM 1505 O O . PRO A 1 201 ? 61.943 0.729 -62.452 1.00 52.00 201 PRO A O 1
ATOM 1508 N N . ALA A 1 202 ? 59.857 0.085 -62.966 1.00 44.94 202 ALA A N 1
ATOM 1509 C CA . ALA A 1 202 ? 59.225 1.344 -62.612 1.00 44.94 202 ALA A CA 1
ATOM 1510 C C . ALA A 1 202 ? 59.048 1.442 -61.086 1.00 44.94 202 ALA A C 1
ATOM 1512 O O . ALA A 1 202 ? 58.648 0.493 -60.413 1.00 44.94 202 ALA A O 1
ATOM 1513 N N . ALA A 1 203 ? 59.387 2.626 -60.582 1.00 51.91 203 ALA A N 1
ATOM 1514 C CA . ALA A 1 203 ? 59.294 3.120 -59.213 1.00 51.91 203 ALA A CA 1
ATOM 1515 C C . ALA A 1 203 ? 57.951 2.796 -58.506 1.00 51.91 203 ALA A C 1
ATOM 1517 O O . ALA A 1 203 ? 56.948 2.535 -59.172 1.00 51.91 203 ALA A O 1
ATOM 1518 N N . PRO A 1 204 ? 57.905 2.803 -57.156 1.00 47.00 204 PRO A N 1
ATOM 1519 C CA . PRO A 1 204 ? 56.859 2.130 -56.396 1.00 47.00 204 PRO A CA 1
ATOM 1520 C C . PRO A 1 204 ? 55.482 2.742 -56.667 1.00 47.00 204 PRO A C 1
ATOM 1522 O O . PRO A 1 204 ? 55.215 3.896 -56.335 1.00 47.00 204 PRO A O 1
ATOM 1525 N N . ALA A 1 205 ? 54.589 1.924 -57.224 1.00 49.12 205 ALA A N 1
ATOM 1526 C CA . ALA A 1 205 ? 53.180 2.205 -57.488 1.00 49.12 205 ALA A CA 1
ATOM 1527 C C . ALA A 1 205 ? 52.332 2.311 -56.198 1.00 49.12 205 ALA A C 1
ATOM 1529 O O . ALA A 1 205 ? 51.240 1.760 -56.108 1.00 49.12 205 ALA A O 1
ATOM 1530 N N . ALA A 1 206 ? 52.839 2.995 -55.171 1.00 50.56 206 ALA A N 1
ATOM 1531 C CA . ALA A 1 206 ? 52.190 3.119 -53.868 1.00 50.56 206 ALA A CA 1
ATOM 1532 C C . ALA A 1 206 ? 51.166 4.272 -53.790 1.00 50.56 206 ALA A C 1
ATOM 1534 O O . ALA A 1 206 ? 50.469 4.392 -52.790 1.00 50.56 206 ALA A O 1
ATOM 1535 N N . ALA A 1 207 ? 51.058 5.126 -54.818 1.00 51.16 207 ALA A N 1
ATOM 1536 C CA . ALA A 1 207 ? 50.300 6.381 -54.730 1.00 51.16 207 ALA A CA 1
ATOM 1537 C C . ALA A 1 207 ? 48.828 6.317 -55.195 1.00 51.16 207 ALA A C 1
ATOM 1539 O O . ALA A 1 207 ? 48.098 7.272 -54.965 1.00 51.16 207 ALA A O 1
ATOM 1540 N N . ASN A 1 208 ? 48.370 5.226 -55.818 1.00 61.00 208 ASN A N 1
ATOM 1541 C CA . ASN A 1 208 ? 47.000 5.107 -56.340 1.00 61.00 208 ASN A CA 1
ATOM 1542 C C . ASN A 1 208 ? 46.408 3.724 -56.013 1.00 61.00 208 ASN A C 1
ATOM 1544 O O . ASN A 1 208 ? 46.197 2.918 -56.914 1.00 61.00 208 ASN A O 1
ATOM 1548 N N . ASP A 1 209 ? 46.162 3.419 -54.732 1.00 71.56 209 ASP A N 1
ATOM 1549 C CA . ASP A 1 209 ? 45.279 2.298 -54.368 1.00 71.56 209 ASP A CA 1
ATOM 1550 C C . ASP A 1 209 ? 43.819 2.775 -54.504 1.00 71.56 209 ASP A C 1
ATOM 1552 O O . ASP A 1 209 ? 43.339 3.509 -53.633 1.00 71.56 209 ASP A O 1
ATOM 1556 N N . PRO A 1 210 ? 43.083 2.387 -55.566 1.00 69.75 210 PRO A N 1
ATOM 1557 C CA . PRO A 1 210 ? 41.712 2.847 -55.797 1.00 69.75 210 PRO A CA 1
ATOM 1558 C C . PRO A 1 210 ? 40.735 2.389 -54.703 1.00 69.75 210 PRO A C 1
ATOM 1560 O O . PRO A 1 210 ? 39.619 2.896 -54.626 1.00 69.75 210 PRO A O 1
ATOM 1563 N N . ASN A 1 211 ? 41.139 1.451 -53.838 1.00 79.50 211 ASN A N 1
ATOM 1564 C CA . ASN A 1 211 ? 40.323 0.967 -52.730 1.00 79.50 211 ASN A CA 1
ATOM 1565 C C . ASN A 1 211 ? 40.681 1.612 -51.382 1.00 79.50 211 ASN A C 1
ATOM 1567 O O . ASN A 1 211 ? 40.048 1.274 -50.384 1.00 79.50 211 ASN A O 1
ATOM 1571 N N . ALA A 1 212 ? 41.656 2.527 -51.315 1.00 82.38 212 ALA A N 1
ATOM 1572 C CA . ALA A 1 212 ? 42.055 3.159 -50.055 1.00 82.38 212 ALA A CA 1
ATOM 1573 C C . ALA A 1 212 ? 40.892 3.913 -49.383 1.00 82.38 212 ALA A C 1
ATOM 1575 O O . ALA A 1 212 ? 40.672 3.761 -48.184 1.00 82.38 212 ALA A O 1
ATOM 1576 N N . ALA A 1 213 ? 40.093 4.651 -50.162 1.00 82.44 213 ALA A N 1
ATOM 1577 C CA . ALA A 1 213 ? 38.914 5.356 -49.654 1.00 82.44 213 ALA A CA 1
ATOM 1578 C C . ALA A 1 213 ? 37.845 4.391 -49.107 1.00 82.44 213 ALA A C 1
ATOM 1580 O O . ALA A 1 213 ? 37.355 4.590 -48.000 1.00 82.44 213 ALA A O 1
ATOM 1581 N N . LEU A 1 214 ? 37.555 3.303 -49.835 1.00 81.25 214 LEU A N 1
ATOM 1582 C CA . LEU A 1 214 ? 36.585 2.284 -49.411 1.00 81.25 214 LEU A CA 1
ATOM 1583 C C . LEU A 1 214 ? 37.045 1.537 -48.152 1.00 81.25 214 LEU A C 1
ATOM 1585 O O . LEU A 1 214 ? 36.231 1.217 -47.293 1.00 81.25 214 LEU A O 1
ATOM 1589 N N . ARG A 1 215 ? 38.349 1.264 -48.011 1.00 85.38 215 ARG A N 1
ATOM 1590 C CA . ARG A 1 215 ? 38.898 0.663 -46.784 1.00 85.38 215 ARG A CA 1
ATOM 1591 C C . ARG A 1 215 ? 38.756 1.601 -45.591 1.00 85.38 215 ARG A C 1
ATOM 1593 O O . ARG A 1 215 ? 38.350 1.143 -44.530 1.00 85.38 215 ARG A O 1
ATOM 1600 N N . ASN A 1 216 ? 39.036 2.891 -45.772 1.00 87.81 216 ASN A N 1
ATOM 1601 C CA . ASN A 1 216 ? 38.848 3.884 -44.715 1.00 87.81 216 ASN A CA 1
ATOM 1602 C C . ASN A 1 216 ? 37.369 3.982 -44.299 1.00 87.81 216 ASN A C 1
ATOM 1604 O O . ASN A 1 216 ? 37.074 4.026 -43.107 1.00 87.81 216 ASN A O 1
ATOM 1608 N N . GLU A 1 217 ? 36.441 3.938 -45.257 1.00 88.50 217 GLU A N 1
ATOM 1609 C CA . GLU A 1 217 ? 34.999 3.913 -44.986 1.00 88.50 217 GLU A CA 1
ATOM 1610 C C . GLU A 1 217 ? 34.583 2.660 -44.202 1.00 88.50 217 GLU A C 1
ATOM 1612 O O . GLU A 1 217 ? 33.934 2.782 -43.166 1.00 88.50 217 GLU A O 1
ATOM 1617 N N . VAL A 1 218 ? 35.041 1.468 -44.608 1.00 87.88 218 VAL A N 1
ATOM 1618 C CA . VAL A 1 218 ? 34.799 0.219 -43.862 1.00 87.88 218 VAL A CA 1
ATOM 1619 C C . VAL A 1 218 ? 35.322 0.324 -42.429 1.00 87.88 218 VAL A C 1
ATOM 1621 O O . VAL A 1 218 ? 34.585 0.011 -41.499 1.00 87.88 218 VAL A O 1
ATOM 1624 N N . THR A 1 219 ? 36.542 0.834 -42.223 1.00 91.56 219 THR A N 1
ATOM 1625 C CA . THR A 1 219 ? 37.075 1.016 -40.861 1.00 91.56 219 THR A CA 1
ATOM 1626 C C . THR A 1 219 ? 36.272 2.031 -40.042 1.00 91.56 219 THR A C 1
ATOM 1628 O O . THR A 1 219 ? 36.121 1.863 -38.834 1.00 91.56 219 THR A O 1
ATOM 1631 N N . GLY A 1 220 ? 35.721 3.071 -40.679 1.00 92.88 220 GLY A N 1
ATOM 1632 C CA . GLY A 1 220 ? 34.827 4.033 -40.032 1.00 92.88 220 GLY A CA 1
ATOM 1633 C C . GLY A 1 220 ? 33.527 3.377 -39.565 1.00 92.88 220 GLY A C 1
ATOM 1634 O O . GLY A 1 220 ? 33.184 3.467 -38.387 1.00 92.88 220 GLY A O 1
ATOM 1635 N N . LEU A 1 221 ? 32.864 2.637 -40.457 1.00 89.38 221 LEU A N 1
ATOM 1636 C CA . LEU A 1 221 ? 31.617 1.927 -40.158 1.00 89.38 221 LEU A CA 1
ATOM 1637 C C . LEU A 1 221 ? 31.811 0.826 -39.106 1.00 89.38 221 LEU A C 1
ATOM 1639 O O . LEU A 1 221 ? 30.945 0.629 -38.256 1.00 89.38 221 LEU A O 1
ATOM 1643 N N . GLU A 1 222 ? 32.945 0.122 -39.115 1.00 90.31 222 GLU A N 1
ATOM 1644 C CA . GLU A 1 222 ? 33.284 -0.862 -38.079 1.00 90.31 222 GLU A CA 1
ATOM 1645 C C . GLU A 1 222 ? 33.456 -0.210 -36.703 1.00 90.31 222 GLU A C 1
ATOM 1647 O O . GLU A 1 222 ? 32.942 -0.732 -35.709 1.00 90.31 222 GLU A O 1
ATOM 1652 N N . ASN A 1 223 ? 34.117 0.949 -36.643 1.00 93.12 223 ASN A N 1
ATOM 1653 C CA . ASN A 1 223 ? 34.261 1.713 -35.406 1.00 93.12 223 ASN A CA 1
ATOM 1654 C C . ASN A 1 223 ? 32.908 2.218 -34.888 1.00 93.12 223 ASN A C 1
ATOM 1656 O O . ASN A 1 223 ? 32.642 2.129 -33.689 1.00 93.12 223 ASN A O 1
ATOM 1660 N N . ASP A 1 224 ? 32.038 2.720 -35.762 1.00 90.25 224 ASP A N 1
ATOM 1661 C CA . ASP A 1 224 ? 30.711 3.196 -35.358 1.00 90.25 224 ASP A CA 1
ATOM 1662 C C . ASP A 1 224 ? 29.800 2.043 -34.927 1.00 90.25 224 ASP A C 1
ATOM 1664 O O . ASP A 1 224 ? 29.140 2.131 -33.890 1.00 90.25 224 ASP A O 1
ATOM 1668 N N . ARG A 1 225 ? 29.863 0.901 -35.623 1.00 89.44 225 ARG A N 1
ATOM 1669 C CA . ARG A 1 225 ? 29.196 -0.336 -35.201 1.00 89.44 225 ARG A CA 1
ATOM 1670 C C . ARG A 1 225 ? 29.676 -0.798 -33.822 1.00 89.44 225 ARG A C 1
ATOM 1672 O O . ARG A 1 225 ? 28.861 -1.239 -33.012 1.00 89.44 225 ARG A O 1
ATOM 1679 N N . ALA A 1 226 ? 30.975 -0.704 -33.536 1.00 91.19 226 ALA A N 1
ATOM 1680 C CA . ALA A 1 226 ? 31.526 -1.060 -32.229 1.00 91.19 226 ALA A CA 1
ATOM 1681 C C . ALA A 1 226 ? 31.017 -0.130 -31.113 1.00 91.19 226 ALA A C 1
ATOM 1683 O O . ALA A 1 226 ? 30.620 -0.620 -30.056 1.00 91.19 226 ALA A O 1
ATOM 1684 N N . LYS A 1 227 ? 30.952 1.187 -31.357 1.00 93.62 227 LYS A N 1
ATOM 1685 C CA . LYS A 1 227 ? 30.375 2.155 -30.402 1.00 93.62 227 LYS A CA 1
ATOM 1686 C C . LYS A 1 227 ? 28.898 1.869 -30.125 1.00 93.62 227 LYS A C 1
ATOM 1688 O O . LYS A 1 227 ? 28.498 1.832 -28.966 1.00 93.62 227 LYS A O 1
ATOM 1693 N N . GLN A 1 228 ? 28.104 1.602 -31.163 1.00 90.88 228 GLN A N 1
ATOM 1694 C CA . GLN A 1 228 ? 26.682 1.282 -31.001 1.00 90.88 228 GLN A CA 1
ATOM 1695 C C . GLN A 1 228 ? 26.457 -0.013 -30.212 1.00 90.88 228 GLN A C 1
ATOM 1697 O O . GLN A 1 228 ? 25.535 -0.091 -29.404 1.00 90.88 228 GLN A O 1
ATOM 1702 N N . LEU A 1 229 ? 27.307 -1.030 -30.401 1.00 89.94 229 LEU A N 1
ATOM 1703 C CA . LEU A 1 229 ? 27.254 -2.258 -29.601 1.00 89.94 229 LEU A CA 1
ATOM 1704 C C . LEU A 1 229 ? 27.550 -1.998 -28.118 1.00 89.94 229 LEU A C 1
ATOM 1706 O O . LEU A 1 229 ? 26.894 -2.588 -27.259 1.00 89.94 229 LEU A O 1
ATOM 1710 N N . ASP A 1 230 ? 28.504 -1.118 -27.815 1.00 93.62 230 ASP A N 1
ATOM 1711 C CA . ASP A 1 230 ? 28.816 -0.725 -26.438 1.00 93.62 230 ASP A CA 1
ATOM 1712 C C . ASP A 1 230 ? 27.649 0.043 -25.785 1.00 93.62 230 ASP A C 1
ATOM 1714 O O . ASP A 1 230 ? 27.236 -0.276 -24.667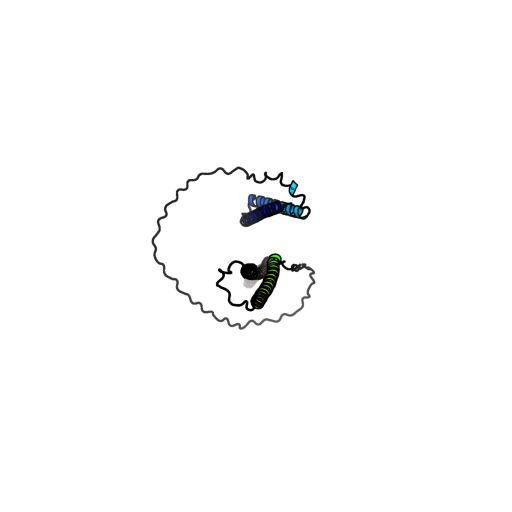 1.00 93.62 230 ASP A O 1
ATOM 1718 N N . GLU A 1 231 ? 27.038 0.989 -26.506 1.00 92.69 231 GLU A N 1
ATOM 1719 C CA . GLU A 1 231 ? 25.836 1.706 -26.050 1.00 92.69 231 GLU A CA 1
ATOM 1720 C C . GLU A 1 231 ? 24.650 0.762 -25.812 1.00 92.69 231 GLU A C 1
ATOM 1722 O O . GLU A 1 231 ? 24.004 0.823 -24.763 1.00 92.69 231 GLU A O 1
ATOM 1727 N N . LEU A 1 232 ? 24.405 -0.174 -26.733 1.00 88.56 232 LEU A N 1
ATOM 1728 C CA . LEU A 1 232 ? 23.372 -1.199 -26.590 1.00 88.56 232 LEU A CA 1
ATOM 1729 C C . LEU A 1 232 ? 23.591 -2.052 -25.329 1.00 88.56 232 LEU A C 1
ATOM 1731 O O . LEU A 1 232 ? 22.645 -2.355 -24.597 1.00 88.56 232 LEU A O 1
ATOM 1735 N N . MET A 1 233 ? 24.835 -2.446 -25.045 1.00 91.56 233 MET A N 1
ATOM 1736 C CA . MET A 1 233 ? 25.153 -3.216 -23.840 1.00 91.56 233 MET A CA 1
ATOM 1737 C C . MET A 1 233 ? 24.899 -2.410 -22.565 1.00 91.56 233 MET A C 1
ATOM 1739 O O . MET A 1 233 ? 24.288 -2.939 -21.632 1.00 91.56 233 MET A O 1
ATOM 1743 N N . LYS A 1 234 ? 25.282 -1.128 -22.539 1.00 91.31 234 LYS A N 1
ATOM 1744 C CA . LYS A 1 234 ? 24.998 -0.218 -21.418 1.00 91.31 234 LYS A CA 1
ATOM 1745 C C . LYS A 1 234 ? 23.495 -0.065 -21.177 1.00 91.31 234 LYS A C 1
ATOM 1747 O O . LYS A 1 234 ? 23.045 -0.215 -20.042 1.00 91.31 234 LYS A O 1
ATOM 1752 N N . LEU A 1 235 ? 22.700 0.136 -22.231 1.00 89.69 235 LEU A N 1
ATOM 1753 C CA . LEU A 1 235 ? 21.239 0.240 -22.126 1.00 89.69 235 LEU A CA 1
ATOM 1754 C C . LEU A 1 235 ? 20.596 -1.059 -21.631 1.00 89.69 235 LEU A C 1
ATOM 1756 O O . LEU A 1 235 ? 19.675 -1.027 -20.814 1.00 89.69 235 LEU A O 1
ATOM 1760 N N . ARG A 1 236 ? 21.094 -2.218 -22.074 1.00 87.75 236 ARG A N 1
ATOM 1761 C CA . ARG A 1 236 ? 20.627 -3.522 -21.580 1.00 87.75 236 ARG A CA 1
ATOM 1762 C C . ARG A 1 236 ? 20.942 -3.727 -20.102 1.00 87.75 236 ARG A C 1
ATOM 1764 O O . ARG A 1 236 ? 20.114 -4.300 -19.398 1.00 87.75 236 ARG A O 1
ATOM 1771 N N . ILE A 1 237 ? 22.107 -3.284 -19.629 1.00 91.75 237 ILE A N 1
ATOM 1772 C CA . ILE A 1 237 ? 22.450 -3.319 -18.199 1.00 91.75 237 ILE A CA 1
ATOM 1773 C C . ILE A 1 237 ? 21.499 -2.410 -17.419 1.00 91.75 237 ILE A C 1
ATOM 1775 O O . ILE A 1 237 ? 20.822 -2.900 -16.517 1.00 91.75 237 ILE A O 1
ATOM 1779 N N . ARG A 1 238 ? 21.346 -1.147 -17.840 1.00 89.69 238 ARG A N 1
ATOM 1780 C CA . ARG A 1 238 ? 20.456 -0.182 -17.178 1.00 89.69 238 ARG A CA 1
ATOM 1781 C C . ARG A 1 238 ? 19.012 -0.673 -17.099 1.00 89.69 238 ARG A C 1
ATOM 1783 O O . ARG A 1 238 ? 18.372 -0.551 -16.060 1.00 89.69 238 ARG A O 1
ATOM 1790 N N . LYS A 1 239 ? 18.505 -1.288 -18.170 1.00 86.19 239 LYS A N 1
ATOM 1791 C CA . LYS A 1 239 ? 17.169 -1.893 -18.177 1.00 86.19 239 LYS A CA 1
ATOM 1792 C C . LYS A 1 239 ? 17.034 -2.990 -17.112 1.00 86.19 239 LYS A C 1
ATOM 1794 O O . LYS A 1 239 ? 16.041 -3.005 -16.398 1.00 86.19 239 LYS A O 1
ATOM 1799 N N . ARG A 1 240 ? 18.017 -3.893 -16.984 1.00 87.88 240 ARG A N 1
ATOM 1800 C CA . ARG A 1 240 ? 17.975 -4.960 -15.964 1.00 87.88 240 ARG A CA 1
ATOM 1801 C C . ARG A 1 240 ? 18.003 -4.401 -14.543 1.00 87.88 240 ARG A C 1
ATOM 1803 O O . ARG A 1 240 ? 17.331 -4.950 -13.678 1.00 87.88 240 ARG A O 1
ATOM 1810 N N . GLU A 1 241 ? 18.768 -3.339 -14.305 1.00 88.19 241 GLU A N 1
ATOM 1811 C CA . GLU A 1 241 ? 18.801 -2.653 -13.007 1.00 88.19 241 GLU A CA 1
ATOM 1812 C C . GLU A 1 241 ? 17.432 -2.061 -12.656 1.00 88.19 241 GLU A C 1
ATOM 1814 O O . GLU A 1 241 ? 16.929 -2.311 -11.563 1.00 88.19 241 GLU A O 1
ATOM 1819 N N . LEU A 1 242 ? 16.798 -1.361 -13.603 1.00 86.31 242 LEU A N 1
ATOM 1820 C CA . LEU A 1 242 ? 15.454 -0.802 -13.424 1.00 86.31 242 LEU A CA 1
ATOM 1821 C C . LEU A 1 242 ? 14.394 -1.890 -13.217 1.00 86.31 242 LEU A C 1
ATOM 1823 O O . LEU A 1 242 ? 13.546 -1.755 -12.341 1.00 86.31 242 LEU A O 1
ATOM 1827 N N . ASP A 1 243 ? 14.455 -2.990 -13.975 1.00 82.50 243 ASP A N 1
ATOM 1828 C CA . ASP A 1 243 ? 13.549 -4.131 -13.796 1.00 82.50 243 ASP A CA 1
ATOM 1829 C C . ASP A 1 243 ? 13.700 -4.736 -12.378 1.00 82.50 243 ASP A C 1
ATOM 1831 O O . ASP A 1 243 ? 12.708 -5.103 -11.742 1.00 82.50 243 ASP A O 1
ATOM 1835 N N . ALA A 1 244 ? 14.927 -4.805 -11.847 1.00 86.94 244 ALA A N 1
ATOM 1836 C CA . ALA A 1 244 ? 15.189 -5.288 -10.491 1.00 86.94 244 ALA A CA 1
ATOM 1837 C C . ALA A 1 244 ? 14.692 -4.316 -9.405 1.00 86.94 244 ALA A C 1
ATOM 1839 O O . ALA A 1 244 ? 14.130 -4.754 -8.400 1.00 86.94 244 ALA A O 1
ATOM 1840 N N . GLU A 1 245 ? 14.879 -3.010 -9.597 1.00 87.88 245 GLU A N 1
ATOM 1841 C CA . GLU A 1 245 ? 14.383 -1.968 -8.692 1.00 87.88 245 GLU A CA 1
ATOM 1842 C C . GLU A 1 245 ? 12.849 -1.940 -8.654 1.00 87.88 245 GLU A C 1
ATOM 1844 O O . GLU A 1 245 ? 12.255 -1.955 -7.576 1.00 87.88 245 GLU A O 1
ATOM 1849 N N . LEU A 1 246 ? 12.201 -2.045 -9.817 1.00 82.50 246 LEU A N 1
ATOM 1850 C CA . LEU A 1 246 ? 10.749 -2.165 -9.927 1.00 82.50 246 LEU A CA 1
ATOM 1851 C C . LEU A 1 246 ? 10.224 -3.417 -9.205 1.00 82.50 246 LEU A C 1
ATOM 1853 O O . LEU A 1 246 ? 9.199 -3.358 -8.526 1.00 82.50 246 LEU A O 1
ATOM 1857 N N . GLY A 1 247 ? 10.953 -4.535 -9.288 1.00 86.56 247 GLY A N 1
ATOM 1858 C CA . GLY A 1 247 ? 10.643 -5.752 -8.536 1.00 86.56 247 GLY A CA 1
ATOM 1859 C C . GLY A 1 247 ? 10.692 -5.558 -7.015 1.00 86.56 247 GLY A C 1
ATOM 1860 O O . GLY A 1 247 ? 9.804 -6.041 -6.311 1.00 86.56 247 GLY A O 1
ATOM 1861 N N . LYS A 1 248 ? 11.686 -4.820 -6.501 1.00 87.69 248 LYS A N 1
ATOM 1862 C CA . LYS A 1 248 ? 11.788 -4.487 -5.068 1.00 87.69 248 LYS A CA 1
ATOM 1863 C C . LYS A 1 248 ? 10.634 -3.594 -4.615 1.00 87.69 248 LYS A C 1
ATOM 1865 O O . LYS A 1 248 ? 9.955 -3.938 -3.652 1.00 87.69 248 LYS A O 1
ATOM 1870 N N . ILE A 1 249 ? 10.350 -2.525 -5.360 1.00 87.06 249 ILE A N 1
ATOM 1871 C CA . ILE A 1 249 ? 9.242 -1.600 -5.067 1.00 87.06 249 ILE A CA 1
ATOM 1872 C C . ILE A 1 249 ? 7.897 -2.342 -5.060 1.00 87.06 249 ILE A C 1
ATOM 1874 O O . ILE A 1 249 ? 7.057 -2.114 -4.191 1.00 87.06 249 ILE A O 1
ATOM 1878 N N . ALA A 1 250 ? 7.678 -3.268 -5.999 1.00 81.81 250 ALA A N 1
ATOM 1879 C CA . ALA A 1 250 ? 6.463 -4.081 -6.030 1.00 81.81 250 ALA A CA 1
ATOM 1880 C C . ALA A 1 250 ? 6.328 -4.984 -4.788 1.00 81.81 250 ALA A C 1
ATOM 1882 O O . ALA A 1 250 ? 5.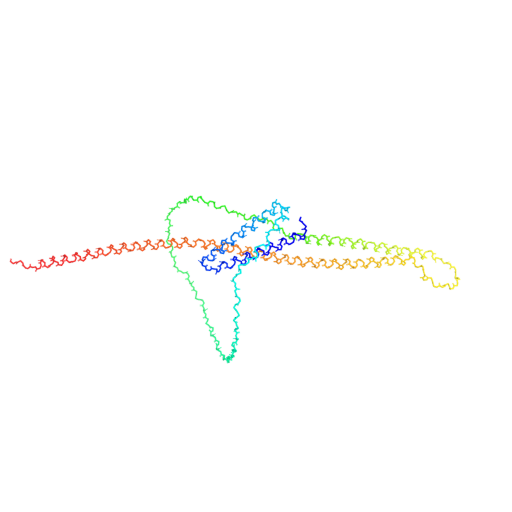229 -5.129 -4.244 1.00 81.81 250 ALA A O 1
ATOM 1883 N N . ALA A 1 251 ? 7.432 -5.573 -4.319 1.00 86.75 251 ALA A N 1
ATOM 1884 C CA . ALA A 1 251 ? 7.446 -6.386 -3.106 1.00 86.75 251 ALA A CA 1
ATOM 1885 C C . ALA A 1 251 ? 7.162 -5.547 -1.847 1.00 86.75 251 ALA A C 1
ATOM 1887 O O . ALA A 1 251 ? 6.319 -5.937 -1.037 1.00 86.75 251 ALA A O 1
ATOM 1888 N N . GLU A 1 252 ? 7.794 -4.377 -1.721 1.00 90.38 252 GLU A N 1
ATOM 1889 C CA . GLU A 1 252 ? 7.561 -3.429 -0.624 1.00 90.38 252 GLU A CA 1
ATOM 1890 C C . GLU A 1 252 ? 6.104 -2.947 -0.594 1.00 90.38 252 GLU A C 1
ATOM 1892 O O . GLU A 1 252 ? 5.455 -3.000 0.450 1.00 90.38 252 GLU A O 1
ATOM 1897 N N . ASN A 1 253 ? 5.533 -2.585 -1.748 1.00 82.69 253 ASN A N 1
ATOM 1898 C CA . ASN A 1 253 ? 4.121 -2.206 -1.849 1.00 82.69 253 ASN A CA 1
ATOM 1899 C C . ASN A 1 253 ? 3.177 -3.329 -1.399 1.00 82.69 253 ASN A C 1
ATOM 1901 O O . ASN A 1 253 ? 2.193 -3.077 -0.699 1.00 82.69 253 ASN A O 1
ATOM 1905 N N . LYS A 1 254 ? 3.473 -4.583 -1.762 1.00 87.88 254 LYS A N 1
ATOM 1906 C CA . LYS A 1 254 ? 2.681 -5.737 -1.316 1.00 87.88 254 LYS A CA 1
ATOM 1907 C C . LYS A 1 254 ? 2.747 -5.910 0.204 1.00 87.88 254 LYS A C 1
ATOM 1909 O O . LYS A 1 254 ? 1.721 -6.199 0.822 1.00 87.88 254 LYS A O 1
ATOM 1914 N N . GLN A 1 255 ? 3.925 -5.728 0.799 1.00 90.88 255 GLN A N 1
ATOM 1915 C CA . GLN A 1 255 ? 4.113 -5.803 2.247 1.00 90.88 255 GLN A CA 1
ATOM 1916 C C . GLN A 1 255 ? 3.348 -4.688 2.972 1.00 90.88 255 GLN A C 1
ATOM 1918 O O . GLN A 1 255 ? 2.566 -4.984 3.874 1.00 90.88 255 GLN A O 1
ATOM 1923 N N . LEU A 1 256 ? 3.492 -3.436 2.529 1.00 90.12 256 LEU A N 1
ATOM 1924 C CA . LEU A 1 256 ? 2.778 -2.290 3.101 1.00 90.12 256 LEU A CA 1
ATOM 1925 C C . LEU A 1 256 ? 1.256 -2.454 2.996 1.00 90.12 256 LEU A C 1
ATOM 1927 O O . LEU A 1 256 ? 0.529 -2.178 3.947 1.00 90.12 256 LEU A O 1
ATOM 1931 N N . SER A 1 257 ? 0.756 -2.970 1.869 1.00 87.75 257 SER A N 1
ATOM 1932 C CA . SER A 1 257 ? -0.673 -3.262 1.701 1.00 87.75 257 SER A CA 1
ATOM 1933 C C . SER A 1 257 ? -1.181 -4.298 2.713 1.00 87.75 257 SER A C 1
ATOM 1935 O O . SER A 1 257 ? -2.268 -4.140 3.275 1.00 87.75 257 SER A O 1
ATOM 1937 N N . ALA A 1 258 ? -0.399 -5.348 2.983 1.00 89.25 258 ALA A N 1
ATOM 1938 C CA . ALA A 1 258 ? -0.743 -6.345 3.994 1.00 89.25 258 ALA A CA 1
ATOM 1939 C C . ALA A 1 258 ? -0.748 -5.745 5.411 1.00 89.25 258 ALA A C 1
ATOM 1941 O O . ALA A 1 258 ? -1.663 -6.016 6.190 1.00 89.25 258 ALA A O 1
ATOM 1942 N N . GLU A 1 259 ? 0.226 -4.890 5.722 1.00 92.50 259 GLU A N 1
ATOM 1943 C CA . GLU A 1 259 ? 0.321 -4.203 7.011 1.00 92.50 259 GLU A CA 1
ATOM 1944 C C . GLU A 1 259 ? -0.867 -3.257 7.246 1.00 92.50 259 GLU A C 1
ATOM 1946 O O . GLU A 1 259 ? -1.475 -3.274 8.316 1.00 92.50 259 GLU A O 1
ATOM 1951 N N . ILE A 1 260 ? -1.284 -2.506 6.220 1.00 89.19 260 ILE A N 1
ATOM 1952 C CA . ILE A 1 260 ? -2.477 -1.646 6.273 1.00 89.19 260 ILE A CA 1
ATOM 1953 C C . ILE A 1 260 ? -3.733 -2.468 6.586 1.00 89.19 260 ILE A C 1
ATOM 1955 O O . ILE A 1 260 ? -4.518 -2.077 7.451 1.00 89.19 260 ILE A O 1
ATOM 1959 N N . LYS A 1 261 ? -3.924 -3.623 5.936 1.00 90.38 261 LYS A N 1
ATOM 1960 C CA . LYS A 1 261 ? -5.077 -4.507 6.200 1.00 90.38 261 LYS A CA 1
ATOM 1961 C C . LYS A 1 261 ? -5.076 -5.043 7.633 1.00 90.38 261 LYS A C 1
ATOM 1963 O O . LYS A 1 261 ? -6.131 -5.118 8.272 1.00 90.38 261 LYS A O 1
ATOM 1968 N N . LEU A 1 262 ? -3.900 -5.394 8.154 1.00 93.81 262 LEU A N 1
ATOM 1969 C CA . LEU A 1 262 ? -3.749 -5.829 9.540 1.00 93.81 262 LEU A CA 1
ATOM 1970 C C . LEU A 1 262 ? -4.114 -4.699 10.513 1.00 93.81 262 LEU A C 1
ATOM 1972 O O . LEU A 1 262 ? -4.934 -4.908 11.407 1.00 93.81 262 LEU A O 1
ATOM 1976 N N . MET A 1 263 ? -3.579 -3.495 10.296 1.00 93.50 263 MET A N 1
ATOM 1977 C CA . MET A 1 263 ? -3.886 -2.316 11.112 1.00 93.50 263 MET A CA 1
ATOM 1978 C C . MET A 1 263 ? -5.377 -1.957 11.077 1.00 93.50 263 MET A C 1
ATOM 1980 O O . MET A 1 263 ? -5.957 -1.647 12.114 1.00 93.50 263 MET A O 1
ATOM 1984 N N . GLN A 1 264 ? -6.031 -2.045 9.915 1.00 91.56 264 GLN A N 1
ATOM 1985 C CA . GLN A 1 264 ? -7.478 -1.831 9.793 1.00 91.56 264 GLN A CA 1
ATOM 1986 C C . GLN A 1 264 ? -8.276 -2.844 10.621 1.00 91.56 264 GLN A C 1
ATOM 1988 O O . GLN A 1 264 ? -9.209 -2.466 11.329 1.00 91.56 264 GLN A O 1
ATOM 1993 N N . THR A 1 265 ? -7.882 -4.118 10.585 1.00 94.31 265 THR A N 1
ATOM 1994 C CA . THR A 1 265 ? -8.522 -5.175 11.383 1.00 94.31 265 THR A CA 1
ATOM 1995 C C . THR A 1 265 ? -8.367 -4.904 12.879 1.00 94.31 265 THR A C 1
ATOM 1997 O O . THR A 1 265 ? -9.341 -4.978 13.630 1.00 94.31 265 THR A O 1
ATOM 2000 N N . GLN A 1 266 ? -7.161 -4.531 13.313 1.00 95.62 266 GLN A N 1
ATOM 2001 C CA . GLN A 1 266 ? -6.892 -4.164 14.704 1.00 95.62 266 GLN A CA 1
ATOM 2002 C C . GLN A 1 266 ? -7.709 -2.939 15.131 1.00 95.62 266 GLN A C 1
ATOM 2004 O O . GLN A 1 266 ? -8.295 -2.942 16.210 1.00 95.62 266 GLN A O 1
ATOM 2009 N N . LEU A 1 267 ? -7.811 -1.917 14.279 1.00 91.88 267 LEU A N 1
ATOM 2010 C CA . LEU A 1 267 ? -8.585 -0.709 14.559 1.00 91.88 267 LEU A CA 1
ATOM 2011 C C . LEU A 1 267 ? -10.077 -1.017 14.760 1.00 91.88 267 LEU A C 1
ATOM 2013 O O . LEU A 1 267 ? -10.684 -0.507 15.702 1.00 91.88 267 LEU A O 1
ATOM 2017 N N . ILE A 1 268 ? -10.660 -1.888 13.929 1.00 93.38 268 ILE A N 1
ATOM 2018 C CA . ILE A 1 268 ? -12.050 -2.349 14.087 1.00 93.38 268 ILE A CA 1
ATOM 2019 C C . ILE A 1 268 ? -12.234 -3.056 15.436 1.00 93.38 268 ILE A C 1
ATOM 2021 O O . ILE A 1 268 ? -13.181 -2.758 16.166 1.00 93.38 268 ILE A O 1
ATOM 2025 N N . GLN A 1 269 ? -11.313 -3.954 15.803 1.00 93.25 269 GLN A N 1
ATOM 2026 C CA . GLN A 1 269 ? -11.362 -4.655 17.090 1.00 93.25 269 GLN A CA 1
ATOM 2027 C C . GLN A 1 269 ? -11.256 -3.683 18.272 1.00 93.25 269 GLN A C 1
ATOM 2029 O O . GLN A 1 269 ? -12.046 -3.773 19.213 1.00 93.25 269 GLN A O 1
ATOM 2034 N N . PHE A 1 270 ? -10.333 -2.720 18.210 1.00 95.81 270 PHE A N 1
ATOM 2035 C CA . PHE A 1 270 ? -10.190 -1.683 19.231 1.00 95.81 270 PHE A CA 1
ATOM 2036 C C . PHE A 1 270 ? -11.452 -0.826 19.362 1.00 95.81 270 PHE A C 1
ATOM 2038 O O . PHE A 1 270 ? -11.884 -0.556 20.480 1.00 95.81 270 PHE A O 1
ATOM 2045 N N . HIS A 1 271 ? -12.096 -0.449 18.255 1.00 93.44 271 HIS A N 1
ATOM 2046 C CA . HIS A 1 271 ? -13.349 0.309 18.296 1.00 93.44 271 HIS A CA 1
ATOM 2047 C C . HIS A 1 271 ? -14.528 -0.475 18.887 1.00 93.44 271 HIS A C 1
ATOM 2049 O O . HIS A 1 271 ? -15.432 0.138 19.457 1.00 93.44 271 HIS A O 1
ATOM 2055 N N . ALA A 1 272 ? -14.519 -1.808 18.813 1.00 92.81 272 ALA A N 1
ATOM 2056 C CA . ALA A 1 272 ? -15.549 -2.645 19.428 1.00 92.81 272 ALA A CA 1
ATOM 2057 C C . ALA A 1 272 ? -15.375 -2.804 20.955 1.00 92.81 272 ALA A C 1
ATOM 2059 O O . ALA A 1 272 ? -16.359 -3.018 21.672 1.00 92.81 272 ALA A O 1
ATOM 2060 N N . GLN A 1 273 ? -14.150 -2.672 21.482 1.00 97.50 273 GLN A N 1
ATOM 2061 C CA . GLN A 1 273 ? -13.867 -2.904 22.906 1.00 97.50 273 GLN A CA 1
ATOM 2062 C C . GLN A 1 273 ? -14.658 -2.000 23.872 1.00 97.50 273 GLN A C 1
ATOM 2064 O O . GLN A 1 273 ? -15.194 -2.536 24.845 1.00 97.50 273 GLN A O 1
ATOM 2069 N N . PRO A 1 274 ? -14.806 -0.676 23.654 1.00 95.75 274 PRO A N 1
ATOM 2070 C CA . PRO A 1 274 ? -15.567 0.181 24.562 1.00 95.75 274 PRO A CA 1
ATOM 2071 C C . PRO A 1 274 ? -17.022 -0.256 24.741 1.00 95.75 274 PRO A C 1
ATOM 2073 O O . PRO A 1 274 ? -17.537 -0.220 25.859 1.00 95.75 274 PRO A O 1
ATOM 2076 N N . ALA A 1 275 ? -17.682 -0.702 23.668 1.00 95.88 275 ALA A N 1
ATOM 2077 C CA . ALA A 1 275 ? -19.058 -1.188 23.731 1.00 95.88 275 ALA A CA 1
ATOM 2078 C C . ALA A 1 275 ? -19.156 -2.481 24.555 1.00 95.88 275 ALA A C 1
ATOM 2080 O O . ALA A 1 275 ? -20.002 -2.582 25.445 1.00 95.88 275 ALA A O 1
ATOM 2081 N N . LEU A 1 276 ? -18.236 -3.425 24.330 1.00 96.12 276 LEU A N 1
ATOM 2082 C CA . LEU A 1 276 ? -18.161 -4.674 25.091 1.00 96.12 276 LEU A CA 1
ATOM 2083 C C . LEU A 1 276 ? -17.878 -4.419 26.583 1.00 96.12 276 LEU A C 1
ATOM 2085 O O . LEU A 1 276 ? -18.522 -4.996 27.458 1.00 96.12 276 LEU A O 1
ATOM 2089 N N . LEU A 1 277 ? -16.936 -3.525 26.892 1.00 97.94 277 LEU A N 1
ATOM 2090 C CA . LEU A 1 277 ? -16.611 -3.141 28.267 1.00 97.94 277 LEU A CA 1
ATOM 2091 C C . LEU A 1 277 ? -17.785 -2.429 28.947 1.00 97.94 277 LEU A C 1
ATOM 2093 O O . LEU A 1 277 ? -18.067 -2.693 30.117 1.00 97.94 277 LEU A O 1
ATOM 2097 N N . LYS A 1 278 ? -18.510 -1.575 28.216 1.00 98.00 278 LYS A N 1
ATOM 2098 C CA . LYS A 1 278 ? -19.736 -0.930 28.698 1.00 98.00 278 LYS A CA 1
ATOM 2099 C C . LYS A 1 278 ? -20.799 -1.969 29.055 1.00 98.00 278 LYS A C 1
ATOM 2101 O O . LYS A 1 278 ? -21.338 -1.912 30.156 1.00 98.00 278 LYS A O 1
ATOM 2106 N N . GLN A 1 279 ? -21.039 -2.940 28.173 1.00 97.81 279 GLN A N 1
ATOM 2107 C CA . GLN A 1 279 ? -21.984 -4.031 28.416 1.00 97.81 279 GLN A CA 1
ATOM 2108 C C . GLN A 1 279 ? -21.596 -4.843 29.659 1.00 97.81 279 GLN A C 1
ATOM 2110 O O . GLN A 1 279 ? -22.434 -5.056 30.533 1.00 97.81 279 GLN A O 1
ATOM 2115 N N . LYS A 1 280 ? -20.319 -5.234 29.786 1.00 98.12 280 LYS A N 1
ATOM 2116 C CA . LYS A 1 280 ? -19.816 -5.946 30.974 1.00 98.12 280 LYS A CA 1
ATOM 2117 C C . LYS A 1 280 ? -20.014 -5.136 32.254 1.00 98.12 280 LYS A C 1
ATOM 2119 O O . LYS A 1 280 ? -20.482 -5.669 33.256 1.00 98.12 280 LYS A O 1
ATOM 2124 N N . ARG A 1 281 ? -19.692 -3.840 32.231 1.00 98.44 281 ARG A N 1
ATOM 2125 C CA . ARG A 1 281 ? -19.897 -2.936 33.371 1.00 98.44 281 ARG A CA 1
ATOM 2126 C C . ARG A 1 281 ? -21.371 -2.844 33.765 1.00 98.44 281 ARG A C 1
ATOM 2128 O O . ARG A 1 281 ? -21.678 -2.874 34.953 1.00 98.44 281 ARG A O 1
ATOM 2135 N N . ASP A 1 282 ? -22.266 -2.703 32.794 1.00 98.00 282 ASP A N 1
ATOM 2136 C CA . ASP A 1 282 ? -23.697 -2.550 33.057 1.00 98.00 282 ASP A CA 1
ATOM 2137 C C . ASP A 1 282 ? -24.300 -3.851 33.614 1.00 98.00 282 ASP A C 1
ATOM 2139 O O . ASP A 1 282 ? -25.055 -3.797 34.584 1.00 98.00 282 ASP A O 1
ATOM 2143 N N . ALA A 1 283 ? -23.866 -5.013 33.112 1.00 98.06 283 ALA A N 1
ATOM 2144 C CA . ALA A 1 283 ? -24.215 -6.316 33.680 1.00 98.06 283 ALA A CA 1
ATOM 2145 C C . ALA A 1 283 ? -23.734 -6.466 35.136 1.00 98.06 283 ALA A C 1
ATOM 2147 O O . ALA A 1 283 ? -24.514 -6.841 36.008 1.00 98.06 283 ALA A O 1
ATOM 2148 N N . MET A 1 284 ? -22.482 -6.093 35.435 1.00 98.56 284 MET A N 1
ATOM 2149 C CA . MET A 1 284 ? -21.965 -6.119 36.812 1.00 98.56 284 MET A CA 1
ATOM 2150 C C . MET A 1 284 ? -22.742 -5.181 37.746 1.00 98.56 284 MET A C 1
ATOM 2152 O O . MET A 1 284 ? -23.000 -5.527 38.895 1.00 98.56 284 MET A O 1
ATOM 2156 N N . ARG A 1 285 ? -23.146 -3.995 37.272 1.00 98.56 285 ARG A N 1
ATOM 2157 C CA . ARG A 1 285 ? -23.976 -3.070 38.063 1.00 98.56 285 ARG A CA 1
ATOM 2158 C C . ARG A 1 285 ? -25.350 -3.652 38.377 1.00 98.56 285 ARG A C 1
ATOM 2160 O O . ARG A 1 285 ? -25.817 -3.479 39.501 1.00 98.56 285 ARG A O 1
ATOM 2167 N N . ALA A 1 286 ? -25.978 -4.314 37.408 1.00 98.06 286 ALA A N 1
ATOM 2168 C CA . ALA A 1 286 ? -27.258 -4.980 37.612 1.00 98.06 286 ALA A CA 1
ATOM 2169 C C . ALA A 1 286 ? -27.138 -6.106 38.649 1.00 98.06 286 ALA A C 1
ATOM 2171 O O . ALA A 1 286 ? -27.958 -6.173 39.563 1.00 98.06 286 ALA A O 1
ATOM 2172 N N . GLU A 1 287 ? -26.078 -6.916 38.576 1.00 98.69 287 GLU A N 1
ATOM 2173 C CA . GLU A 1 287 ? -25.851 -7.989 39.549 1.00 98.69 287 GLU A CA 1
ATOM 2174 C C . GLU A 1 287 ? -25.595 -7.446 40.960 1.00 98.69 287 GLU A C 1
ATOM 2176 O O . GLU A 1 287 ? -26.186 -7.923 41.924 1.00 98.69 287 GLU A O 1
ATOM 2181 N N . ILE A 1 288 ? -24.806 -6.374 41.099 1.00 98.50 288 ILE A N 1
ATOM 2182 C CA . ILE A 1 288 ? -24.613 -5.702 42.396 1.00 98.50 288 ILE A CA 1
ATOM 2183 C C . ILE A 1 288 ? -25.944 -5.185 42.957 1.00 98.50 288 ILE A C 1
ATOM 2185 O O . ILE A 1 288 ? -26.176 -5.272 44.161 1.00 98.50 288 ILE A O 1
ATOM 2189 N N . ALA A 1 289 ? -26.812 -4.618 42.115 1.00 98.31 289 ALA A N 1
ATOM 2190 C CA . ALA A 1 289 ? -28.121 -4.149 42.556 1.00 98.31 289 ALA A CA 1
ATOM 2191 C C . ALA A 1 289 ? -29.002 -5.313 43.035 1.00 98.31 289 ALA A C 1
ATOM 2193 O O . ALA A 1 289 ? -29.596 -5.209 44.105 1.00 98.31 289 ALA A O 1
ATOM 2194 N N . ARG A 1 290 ? -29.019 -6.430 42.294 1.00 98.69 290 ARG A N 1
ATOM 2195 C CA . ARG A 1 290 ? -29.748 -7.652 42.662 1.00 98.69 290 ARG A CA 1
ATOM 2196 C C . ARG A 1 290 ? -29.282 -8.199 44.013 1.00 98.69 290 ARG A C 1
ATOM 2198 O O . ARG A 1 290 ? -30.109 -8.430 44.888 1.00 98.69 290 ARG A O 1
ATOM 2205 N N . LEU A 1 291 ? -27.968 -8.330 44.203 1.00 98.50 291 LEU A N 1
ATOM 2206 C CA . LEU A 1 291 ? -27.376 -8.821 45.451 1.00 98.50 291 LEU A CA 1
ATOM 2207 C C . LEU A 1 291 ? -27.686 -7.913 46.646 1.00 98.50 291 LEU A C 1
ATOM 2209 O O . LEU A 1 291 ? -27.907 -8.404 47.745 1.00 98.50 291 LEU A O 1
ATOM 2213 N N . LYS A 1 292 ? -27.745 -6.590 46.448 1.00 98.44 292 LYS A N 1
ATOM 2214 C CA . LYS A 1 292 ? -28.153 -5.656 47.511 1.00 98.44 292 LYS A CA 1
ATOM 2215 C C . LYS A 1 292 ? -29.609 -5.835 47.931 1.00 98.44 292 LYS A C 1
ATOM 2217 O O . LYS A 1 292 ? -29.914 -5.667 49.106 1.00 98.44 292 LYS A O 1
ATOM 2222 N N . THR A 1 293 ? -30.502 -6.127 46.986 1.00 98.31 293 THR A N 1
ATOM 2223 C CA . THR A 1 293 ? -31.901 -6.436 47.305 1.00 98.31 293 THR A CA 1
ATOM 2224 C C . THR A 1 293 ? -31.996 -7.744 48.083 1.00 98.31 293 THR A C 1
ATOM 2226 O O . THR A 1 293 ? -32.628 -7.769 49.130 1.00 98.31 293 THR A O 1
ATOM 2229 N N . GLU A 1 294 ? -31.294 -8.784 47.631 1.00 98.56 294 GLU A N 1
ATOM 2230 C CA . GLU A 1 294 ? -31.242 -10.081 48.316 1.00 98.56 294 GLU A CA 1
ATOM 2231 C C . GLU A 1 294 ? -30.696 -9.958 49.752 1.00 98.56 294 GLU A C 1
ATOM 2233 O O . GLU A 1 294 ? -31.282 -10.503 50.684 1.00 98.56 294 GLU A O 1
ATOM 2238 N N . ASP A 1 295 ? -29.635 -9.172 49.965 1.00 98.44 295 ASP A N 1
ATOM 2239 C CA . ASP A 1 295 ? -29.091 -8.888 51.301 1.00 98.44 295 ASP A CA 1
ATOM 2240 C C . ASP A 1 295 ? -30.110 -8.170 52.208 1.00 98.44 295 ASP A C 1
ATOM 2242 O O . ASP A 1 295 ? -30.300 -8.546 53.366 1.00 98.44 295 ASP A O 1
ATOM 2246 N N . ALA A 1 296 ? -30.831 -7.174 51.682 1.00 98.12 296 ALA A N 1
ATOM 2247 C CA . ALA A 1 296 ? -31.864 -6.459 52.434 1.00 98.12 296 ALA A CA 1
ATOM 2248 C C . ALA A 1 296 ? -33.052 -7.363 52.821 1.00 98.12 296 ALA A C 1
ATOM 2250 O O . ALA A 1 296 ? -33.570 -7.262 53.942 1.00 98.12 296 ALA A O 1
ATOM 2251 N N . ASP A 1 297 ? -33.462 -8.259 51.923 1.00 98.31 297 ASP A N 1
ATOM 2252 C CA . ASP A 1 297 ? -34.517 -9.241 52.178 1.00 98.31 297 ASP A CA 1
ATOM 2253 C C . ASP A 1 297 ? -34.084 -10.227 53.275 1.00 98.31 297 ASP A C 1
ATOM 2255 O O . ASP A 1 297 ? -34.816 -10.429 54.248 1.00 98.31 297 ASP A O 1
ATOM 2259 N N . LEU A 1 298 ? -32.852 -10.743 53.204 1.00 98.56 298 LEU A N 1
ATOM 2260 C CA . LEU A 1 298 ? -32.282 -11.627 54.228 1.00 98.56 298 LEU A CA 1
ATOM 2261 C C . LEU A 1 298 ? -32.163 -10.942 55.597 1.00 98.56 298 LEU A C 1
ATOM 2263 O O . LEU A 1 298 ? -32.465 -11.550 56.627 1.00 98.56 298 LEU A O 1
ATOM 2267 N N . ILE A 1 299 ? -31.764 -9.666 55.642 1.00 98.50 299 ILE A N 1
ATOM 2268 C CA . ILE A 1 299 ? -31.733 -8.877 56.886 1.00 98.50 299 ILE A CA 1
ATOM 2269 C C . ILE A 1 299 ? -33.140 -8.759 57.488 1.00 98.50 299 ILE A C 1
ATOM 2271 O O . ILE A 1 299 ? -33.310 -8.862 58.712 1.00 98.50 299 ILE A O 1
ATOM 2275 N N . THR A 1 300 ? -34.152 -8.557 56.643 1.00 98.31 300 THR A N 1
ATOM 2276 C CA . THR A 1 300 ? -35.554 -8.459 57.062 1.00 98.31 300 THR A CA 1
ATOM 2277 C C . THR A 1 300 ? -36.051 -9.795 57.616 1.00 98.31 300 THR A C 1
ATOM 2279 O O . THR A 1 300 ? -36.613 -9.832 58.715 1.00 98.31 300 THR A O 1
ATOM 2282 N N . GLU A 1 301 ? -35.775 -10.901 56.924 1.00 98.44 301 GLU A N 1
ATOM 2283 C CA . GLU A 1 301 ? -36.139 -12.254 57.353 1.00 98.44 301 GLU A CA 1
ATOM 2284 C C . GLU A 1 301 ? -35.459 -12.636 58.677 1.00 98.44 301 GLU A C 1
ATOM 2286 O O . GLU A 1 301 ? -36.121 -13.079 59.619 1.00 98.44 301 GLU A O 1
ATOM 2291 N N . LEU A 1 302 ? -34.154 -12.371 58.813 1.00 98.31 302 LEU A N 1
ATOM 2292 C CA . LEU A 1 302 ? -33.413 -12.577 60.061 1.00 98.31 302 LEU A CA 1
ATOM 2293 C C . LEU A 1 302 ? -34.008 -11.777 61.225 1.00 98.31 302 LEU A C 1
ATOM 2295 O O . LEU A 1 302 ? -34.076 -12.274 62.353 1.00 98.31 302 LEU A O 1
ATOM 2299 N N . SER A 1 303 ? -34.443 -10.544 60.969 1.00 97.94 303 SER A N 1
ATOM 2300 C CA . SER A 1 303 ? -35.071 -9.694 61.985 1.00 97.94 303 SER A CA 1
ATOM 2301 C C . SER A 1 303 ? -36.427 -10.251 62.426 1.00 97.94 303 SER A C 1
ATOM 2303 O O . SER A 1 303 ? -36.702 -10.307 63.628 1.00 97.94 303 SER A O 1
ATOM 2305 N N . ALA A 1 304 ? -37.242 -10.732 61.483 1.00 98.00 304 ALA A N 1
ATOM 2306 C CA . ALA A 1 304 ? -38.523 -11.374 61.769 1.00 98.00 304 ALA A CA 1
ATOM 2307 C C . ALA A 1 304 ? -38.350 -12.680 62.562 1.00 98.00 304 ALA A C 1
ATOM 2309 O O . ALA A 1 304 ? -39.026 -12.881 63.573 1.00 98.00 304 ALA A O 1
ATOM 2310 N N . MET A 1 305 ? -37.393 -13.530 62.175 1.00 98.38 305 MET A N 1
ATOM 2311 C CA . MET A 1 305 ? -37.077 -14.756 62.914 1.00 98.38 305 MET A CA 1
ATOM 2312 C C . MET A 1 305 ? -36.628 -14.462 64.348 1.00 98.38 305 MET A C 1
ATOM 2314 O O . MET A 1 305 ? -37.083 -15.118 65.284 1.00 98.38 305 MET A O 1
ATOM 2318 N N . ARG A 1 306 ? -35.776 -13.447 64.554 1.00 98.06 306 ARG A N 1
ATOM 2319 C CA . ARG A 1 306 ? -35.373 -13.016 65.904 1.00 98.06 306 ARG A CA 1
ATOM 2320 C C . ARG A 1 306 ? -36.571 -12.571 66.740 1.00 98.06 306 ARG A C 1
ATOM 2322 O O . ARG A 1 306 ? -36.663 -12.957 67.903 1.00 98.06 306 ARG A O 1
ATOM 2329 N N . ALA A 1 307 ? -37.494 -11.804 66.161 1.00 97.94 307 ALA A N 1
ATOM 2330 C CA . ALA A 1 307 ? -38.706 -11.373 66.854 1.00 97.94 307 ALA A CA 1
ATOM 2331 C C . ALA A 1 307 ? -39.604 -12.561 67.243 1.00 97.94 307 ALA A C 1
ATOM 2333 O O . ALA A 1 307 ? -40.061 -12.625 68.383 1.00 97.94 307 ALA A O 1
ATOM 2334 N N . ALA A 1 308 ? -39.794 -13.526 66.338 1.00 98.06 308 ALA A N 1
ATOM 2335 C CA . ALA A 1 308 ? -40.557 -14.744 66.609 1.00 98.06 308 ALA A CA 1
ATOM 2336 C C . ALA A 1 308 ? -39.927 -15.581 67.738 1.00 98.06 308 ALA A C 1
ATOM 2338 O O . ALA A 1 308 ? -40.626 -16.036 68.641 1.00 98.06 308 ALA A O 1
ATOM 2339 N N . VAL A 1 309 ? -38.596 -15.724 67.743 1.00 98.19 309 VAL A N 1
ATOM 2340 C CA . VAL A 1 309 ? -37.868 -16.402 68.828 1.00 98.19 309 VAL A CA 1
ATOM 2341 C C . VAL A 1 309 ? -38.090 -15.702 70.171 1.00 98.19 309 VAL A C 1
ATOM 2343 O O . VAL A 1 309 ? -38.357 -16.372 71.168 1.00 98.19 309 VAL A O 1
ATOM 2346 N N . GLU A 1 310 ? -38.009 -14.372 70.223 1.00 97.69 310 GLU A N 1
ATOM 2347 C CA . GLU A 1 310 ? -38.261 -13.619 71.460 1.00 97.69 310 GLU A CA 1
ATOM 2348 C C . GLU A 1 310 ? -39.719 -13.714 71.927 1.00 97.69 310 GLU A C 1
ATOM 2350 O O . GLU A 1 310 ? -39.974 -13.799 73.129 1.00 97.69 310 GLU A O 1
ATOM 2355 N N . GLN A 1 311 ? -40.682 -13.748 71.003 1.00 97.62 311 GLN A N 1
ATOM 2356 C CA . GLN A 1 311 ? -42.083 -13.981 71.341 1.00 97.62 311 GLN A CA 1
ATOM 2357 C C . GLN A 1 311 ? -42.288 -15.375 71.946 1.00 97.62 311 GLN A C 1
ATOM 2359 O O . GLN A 1 311 ? -42.836 -15.479 73.043 1.00 97.62 311 GLN A O 1
ATOM 2364 N N . HIS A 1 312 ? -41.781 -16.431 71.304 1.00 97.44 312 HIS A N 1
ATOM 2365 C CA . HIS A 1 312 ? -41.882 -17.792 71.838 1.00 97.44 312 HIS A CA 1
ATOM 2366 C C . HIS A 1 312 ? -41.210 -17.925 73.212 1.00 97.44 312 HIS A C 1
ATOM 2368 O O . HIS A 1 312 ? -41.741 -18.588 74.099 1.00 97.44 312 HIS A O 1
ATOM 2374 N N . LYS A 1 313 ? -40.066 -17.260 73.440 1.00 96.69 313 LYS A N 1
ATOM 2375 C CA . LYS A 1 313 ? -39.437 -17.218 74.773 1.00 96.69 313 LYS A CA 1
ATOM 2376 C C . LYS A 1 313 ? -40.366 -16.618 75.831 1.00 96.69 313 LYS A C 1
ATOM 2378 O O . LYS A 1 313 ? -40.424 -17.143 76.945 1.00 96.69 313 LYS A O 1
ATOM 2383 N N . LYS A 1 314 ? -41.089 -15.539 75.509 1.00 95.75 314 LYS A N 1
ATOM 2384 C CA . LYS A 1 314 ? -42.069 -14.930 76.426 1.00 95.75 314 LYS A CA 1
ATOM 2385 C C . LYS A 1 314 ? -43.228 -15.878 76.710 1.00 95.75 314 LYS A C 1
ATOM 2387 O O . LYS A 1 314 ? -43.526 -16.102 77.876 1.00 95.75 314 LYS A O 1
ATOM 2392 N N . GLU A 1 315 ? -43.802 -16.487 75.675 1.00 95.81 315 GLU A N 1
ATOM 2393 C CA . GLU A 1 315 ? -44.898 -17.457 75.808 1.00 95.81 315 GLU A CA 1
ATOM 2394 C C . GLU A 1 315 ? -44.499 -18.644 76.700 1.00 95.81 315 GLU A C 1
ATOM 2396 O O . GLU A 1 315 ? -45.230 -18.994 77.624 1.00 95.81 315 GLU A O 1
ATOM 2401 N N . ILE A 1 316 ? -43.299 -19.205 76.505 1.00 95.44 316 ILE A N 1
ATOM 2402 C CA . ILE A 1 316 ? -42.751 -20.264 77.370 1.00 95.44 316 ILE A CA 1
ATOM 2403 C C . ILE A 1 316 ? -42.611 -19.779 78.820 1.00 95.44 316 ILE A C 1
ATOM 2405 O O . ILE A 1 316 ? -42.946 -20.506 79.755 1.00 95.44 316 ILE A O 1
ATOM 2409 N N . THR A 1 317 ? -42.123 -18.553 79.023 1.00 94.75 317 THR A N 1
ATOM 2410 C CA . THR A 1 317 ? -41.936 -17.982 80.367 1.00 94.75 317 THR A CA 1
ATOM 2411 C C . THR A 1 317 ? -43.272 -17.766 81.079 1.00 94.75 317 THR A C 1
ATOM 2413 O O . THR A 1 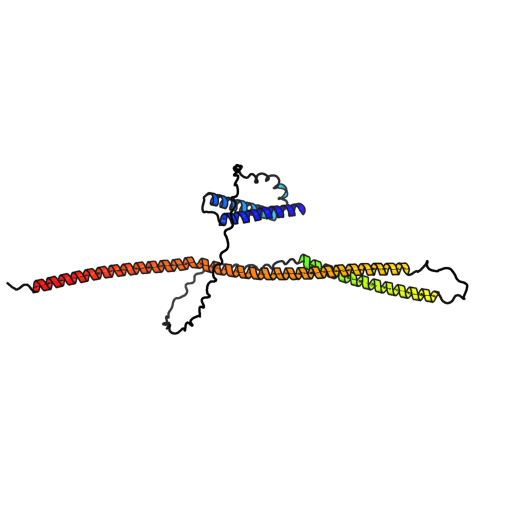317 ? -43.379 -18.037 82.273 1.00 94.75 317 THR A O 1
ATOM 2416 N N . ASP A 1 318 ? -44.295 -17.300 80.362 1.00 93.31 318 ASP A N 1
ATOM 2417 C CA . ASP A 1 318 ? -45.631 -17.075 80.913 1.00 93.31 318 ASP A CA 1
ATOM 2418 C C . ASP A 1 318 ? -46.341 -18.390 81.252 1.00 93.31 318 ASP A C 1
ATOM 2420 O O . ASP A 1 318 ? -46.912 -18.496 82.336 1.00 93.31 318 ASP A O 1
ATOM 2424 N N . LEU A 1 319 ? -46.227 -19.417 80.402 1.00 93.44 319 LEU A N 1
ATOM 2425 C CA . LEU A 1 319 ? -46.745 -20.765 80.682 1.00 93.44 319 LEU A CA 1
ATOM 2426 C C . LEU A 1 319 ? -46.035 -21.452 81.858 1.00 93.44 319 LEU A C 1
ATOM 2428 O O . LEU A 1 319 ? -46.601 -22.337 82.492 1.00 93.44 319 LEU A O 1
ATOM 2432 N N . SER A 1 320 ? -44.796 -21.058 82.160 1.00 89.06 320 SER A N 1
ATOM 2433 C CA . SER A 1 320 ? -44.033 -21.594 83.289 1.00 89.06 320 SER A CA 1
ATOM 2434 C C . SER A 1 320 ? -44.389 -20.944 84.637 1.00 89.06 320 SER A C 1
ATOM 2436 O O . SER A 1 320 ? -43.841 -21.365 85.662 1.00 89.06 320 SER A O 1
ATOM 2438 N N . LYS A 1 321 ? -45.257 -19.921 84.679 1.00 84.44 321 LYS A N 1
ATOM 2439 C CA . LYS A 1 321 ? -45.703 -19.314 85.943 1.00 84.44 321 LYS A CA 1
ATOM 2440 C C . LYS A 1 321 ? -46.748 -20.221 86.615 1.00 84.44 321 LYS A C 1
ATOM 2442 O O . LYS A 1 321 ? -47.731 -20.572 85.969 1.00 84.44 321 LYS A O 1
ATOM 2447 N N . PRO A 1 322 ? -46.570 -20.605 87.893 1.00 69.38 322 PRO A N 1
ATOM 2448 C CA . PRO A 1 322 ? -47.525 -21.463 88.589 1.00 69.38 322 PRO A CA 1
ATOM 2449 C C . PRO A 1 322 ? -48.853 -20.728 88.819 1.00 69.38 322 PRO A C 1
ATOM 2451 O O . PRO A 1 322 ? -48.856 -19.604 89.327 1.00 69.38 322 PRO A O 1
ATOM 2454 N N . GLU A 1 323 ? -49.974 -21.365 88.462 1.00 61.41 323 GLU A N 1
ATOM 2455 C CA . GLU A 1 323 ? -51.318 -20.894 88.821 1.00 61.41 323 GLU A CA 1
ATOM 2456 C C . GLU A 1 323 ? -51.390 -20.750 90.350 1.00 61.41 323 GLU A C 1
ATOM 2458 O O . GLU A 1 323 ? -51.174 -21.717 91.083 1.00 61.41 323 GLU A O 1
ATOM 2463 N N . SER A 1 324 ? -51.578 -19.514 90.818 1.00 52.28 324 SER A N 1
ATOM 2464 C CA . SER A 1 324 ? -51.584 -19.126 92.236 1.00 52.28 324 SER A CA 1
ATOM 2465 C C . SER A 1 324 ? -53.004 -18.896 92.726 1.00 52.28 324 SER A C 1
ATOM 2467 O O . SER A 1 324 ? -53.768 -18.258 91.967 1.00 52.28 324 SER A O 1
#

Secondary structure (DSSP, 8-state):
--HHHHHHHHHHHHHHHHHHHHHHHHHHT--S-HHHHHHHHHHHHHHHHHHHHHHHHHH-TTSHHHHTTS-SSTT---S---------PPPP-PPPPP-PPPPPP----PPP-------PPPP-----PPP-------------------HHHHHHHHHHHHHHHHHHHHHHHHHHHHHHHHHHHHHHHHHHT-------------S--TTHHHHHHHHHHHHHHHHHHHHHHHHHHHHHHHHHHHHHHHHHHHHHHHHHHHHHHHHHHHHHHHHHHHHHHHHHHHHHHHHHHHHHHHHHHHHHHHHHHHHHHHHHHHHTS---